Protein AF-A0A4Q3CG25-F1 (afdb_monomer_lite)

Secondary structure (DSSP, 8-state):
-----HHHHHHHHHHH-TT-------HHHHHTT--PPPP---TTGGGSTHHHHSTTHHHHHHHHHHHHHHHHTPPP-----PPPB-TTSPBP-GGGGGS-HHHHHHTHHHHHHHHHHHHHTTTS-HHHHHHHHHHHHHT-TTEEEEEEEEEETTT-PBPSS--SS-EEEEEEEEETTEEEEEEEE--

Radius of gyration: 18.94 Å; chains: 1; bounding box: 50×40×48 Å

Structure (mmCIF, N/CA/C/O backbone):
data_AF-A0A4Q3CG25-F1
#
_entry.id   AF-A0A4Q3CG25-F1
#
loop_
_atom_site.group_PDB
_atom_site.id
_atom_site.type_symbol
_atom_site.label_atom_id
_atom_site.label_alt_id
_atom_site.label_comp_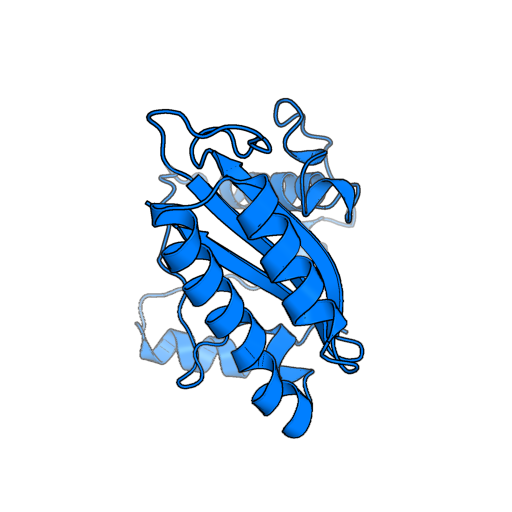id
_atom_site.label_asym_id
_atom_site.label_entity_id
_atom_site.label_seq_id
_atom_site.pdbx_PDB_ins_code
_atom_site.Cartn_x
_atom_site.Cartn_y
_atom_site.Cartn_z
_atom_site.occupancy
_atom_site.B_iso_or_equiv
_atom_site.auth_seq_id
_atom_site.auth_comp_id
_atom_site.auth_asym_id
_atom_site.auth_atom_id
_atom_site.pdbx_PDB_model_num
ATOM 1 N N . LYS A 1 1 ? -16.691 -9.985 -1.256 1.00 77.31 1 LYS A N 1
ATOM 2 C CA . LYS A 1 1 ? -17.233 -9.776 0.112 1.00 77.31 1 LYS A CA 1
ATOM 3 C C . LYS A 1 1 ? -16.062 -9.772 1.100 1.00 77.31 1 LYS A C 1
ATOM 5 O O . LYS A 1 1 ? -15.101 -10.481 0.825 1.00 77.31 1 LYS A O 1
ATOM 10 N N . TYR A 1 2 ? -16.084 -8.946 2.153 1.00 85.00 2 TYR A N 1
ATOM 11 C CA . TYR A 1 2 ? -15.010 -8.909 3.162 1.00 85.00 2 TYR A CA 1
ATOM 12 C C . TYR A 1 2 ? -15.144 -10.115 4.118 1.00 85.00 2 TYR A C 1
ATOM 14 O O . TYR A 1 2 ? -16.281 -10.392 4.516 1.00 85.00 2 TYR A O 1
ATOM 22 N N . PRO A 1 3 ? -14.060 -10.843 4.453 1.00 86.12 3 PRO A N 1
ATOM 23 C CA . PRO A 1 3 ? -14.115 -11.953 5.410 1.00 86.12 3 PRO A CA 1
ATOM 24 C C . PRO A 1 3 ? -14.553 -11.477 6.804 1.00 86.12 3 PRO A C 1
ATOM 26 O O . PRO A 1 3 ? -14.134 -10.411 7.245 1.00 86.12 3 PRO A O 1
ATOM 29 N N . ARG A 1 4 ? -15.404 -12.248 7.490 1.00 90.69 4 ARG A N 1
ATOM 30 C CA . ARG A 1 4 ? -15.833 -11.987 8.876 1.00 90.69 4 ARG A CA 1
ATOM 31 C C . ARG A 1 4 ? -15.716 -13.284 9.670 1.00 90.69 4 ARG A C 1
ATOM 33 O O . ARG A 1 4 ? -16.384 -14.251 9.312 1.00 90.69 4 ARG A O 1
ATOM 40 N N . THR A 1 5 ? -14.856 -13.301 10.685 1.00 93.00 5 THR A N 1
ATOM 41 C CA . THR A 1 5 ? -14.438 -14.517 11.406 1.00 93.00 5 THR A CA 1
ATOM 42 C C . THR A 1 5 ? -14.231 -14.249 12.902 1.00 93.00 5 THR A C 1
ATOM 44 O O . THR A 1 5 ? -13.223 -14.668 13.466 1.00 93.00 5 THR A O 1
ATOM 47 N N . LEU A 1 6 ? -15.173 -13.544 13.544 1.00 94.56 6 LEU A N 1
ATOM 48 C CA . LEU A 1 6 ? -15.025 -13.012 14.908 1.00 94.56 6 LEU A CA 1
ATOM 49 C C . LEU A 1 6 ? -14.579 -14.069 15.927 1.00 94.56 6 LEU A C 1
ATOM 51 O O . LEU A 1 6 ? -13.685 -13.806 16.726 1.00 94.56 6 LEU A O 1
ATOM 55 N N . GLU A 1 7 ? -15.154 -15.269 15.884 1.00 95.06 7 GLU A N 1
ATOM 56 C CA . GLU A 1 7 ? -14.802 -16.353 16.801 1.00 95.06 7 GLU A CA 1
ATOM 57 C C . GLU A 1 7 ? -13.339 -16.780 16.623 1.00 95.06 7 GLU A C 1
ATOM 59 O O . GLU A 1 7 ? -12.595 -16.890 17.596 1.00 95.06 7 GLU A O 1
ATOM 64 N N . ALA A 1 8 ? -12.896 -16.968 15.377 1.00 94.06 8 ALA A N 1
ATOM 65 C CA . ALA A 1 8 ? -11.514 -17.341 15.082 1.00 94.06 8 ALA A CA 1
ATOM 66 C C . ALA A 1 8 ? -10.524 -16.211 15.416 1.00 94.06 8 ALA A C 1
ATOM 68 O O . ALA A 1 8 ? -9.400 -16.485 15.842 1.00 94.06 8 ALA A O 1
ATOM 69 N N . ASP A 1 9 ? -10.932 -14.953 15.239 1.00 94.06 9 ASP A N 1
ATOM 70 C CA . ASP A 1 9 ? -10.127 -13.782 15.588 1.00 94.06 9 ASP A CA 1
ATOM 71 C C . ASP A 1 9 ? -9.964 -13.672 17.114 1.00 94.06 9 ASP A C 1
ATOM 73 O O . ASP A 1 9 ? -8.848 -13.492 17.606 1.00 94.06 9 ASP A O 1
ATOM 77 N N . ALA A 1 10 ? -11.044 -13.876 17.876 1.00 94.44 10 ALA A N 1
ATOM 78 C CA . ALA A 1 10 ? -11.022 -13.867 19.337 1.00 94.44 10 ALA A CA 1
ATOM 79 C C . ALA A 1 10 ? -10.133 -14.980 19.916 1.00 94.44 10 ALA A C 1
ATOM 81 O O . ALA A 1 10 ? -9.367 -14.727 20.846 1.00 94.44 10 ALA A O 1
ATOM 82 N N . GLU A 1 11 ? -10.174 -16.191 19.352 1.00 95.00 11 GLU A N 1
ATOM 83 C CA . GLU A 1 11 ? -9.298 -17.287 19.788 1.00 95.00 11 GLU A CA 1
ATOM 84 C C . GLU A 1 11 ? -7.812 -16.982 19.555 1.00 95.00 11 GLU A C 1
ATOM 86 O O . GLU A 1 11 ? -6.984 -17.273 20.417 1.00 95.00 11 GLU A O 1
ATOM 91 N N . LYS A 1 12 ? -7.456 -16.326 18.443 1.00 94.06 12 LYS A N 1
ATOM 92 C CA . LYS A 1 12 ? -6.072 -15.877 18.205 1.00 94.06 12 LYS A CA 1
ATOM 93 C C . LYS A 1 12 ? -5.639 -14.801 19.200 1.00 94.06 12 LYS A C 1
ATOM 95 O O . LYS A 1 12 ? -4.525 -14.859 19.708 1.00 94.06 12 LYS A O 1
ATOM 100 N N . ILE A 1 13 ? -6.504 -13.832 19.500 1.00 95.25 13 ILE A N 1
ATOM 101 C CA . ILE A 1 13 ? -6.187 -12.744 20.439 1.00 95.25 13 ILE A CA 1
ATOM 102 C C . ILE A 1 13 ? -5.961 -13.289 21.856 1.00 95.25 13 ILE A C 1
ATOM 104 O O . ILE A 1 13 ? -4.999 -12.891 22.513 1.00 95.25 13 ILE A O 1
ATOM 108 N N . LYS A 1 14 ? -6.772 -14.258 22.302 1.00 94.06 14 LYS A N 1
ATOM 109 C CA . LYS A 1 14 ? -6.596 -14.919 23.609 1.00 94.06 14 LYS A CA 1
ATOM 110 C C . LYS A 1 14 ? -5.230 -15.592 23.765 1.00 94.06 14 LYS A C 1
ATOM 112 O O . LYS A 1 14 ? -4.703 -15.644 24.875 1.00 94.06 14 LYS A O 1
ATOM 117 N N . GLN A 1 15 ? -4.646 -16.087 22.670 1.00 95.31 15 GLN A N 1
ATOM 118 C CA . GLN A 1 15 ? -3.297 -16.668 22.675 1.00 95.31 15 GLN A CA 1
ATOM 119 C C . GLN A 1 15 ? -2.201 -15.617 22.910 1.00 95.31 15 GLN A C 1
ATOM 121 O O . GLN A 1 15 ? -1.108 -15.979 23.337 1.00 95.31 15 GLN A O 1
ATOM 126 N N . VAL A 1 16 ? -2.479 -14.332 22.654 1.00 94.75 16 VAL A N 1
ATOM 127 C CA . VAL A 1 16 ? -1.545 -13.222 22.902 1.00 94.75 16 VAL A CA 1
ATOM 128 C C . VAL A 1 16 ? -1.590 -12.792 24.367 1.00 94.75 16 VAL A C 1
ATOM 130 O O . VAL A 1 16 ? -0.549 -12.698 25.011 1.00 94.75 16 VAL A O 1
ATOM 133 N N . SER A 1 17 ? -2.782 -12.517 24.900 1.00 94.38 17 SER A N 1
ATOM 134 C CA . SER A 1 17 ? -2.983 -12.201 26.318 1.00 94.38 17 SER A CA 1
ATOM 135 C C . SER A 1 17 ? -4.455 -12.341 26.703 1.00 94.38 17 SER A C 1
ATOM 137 O O . SER A 1 17 ? -5.351 -12.069 25.905 1.00 94.38 17 SER A O 1
ATOM 139 N N . HIS A 1 18 ? -4.700 -12.747 27.949 1.00 90.50 18 HIS A N 1
ATOM 140 C CA . HIS A 1 18 ? -6.044 -12.845 28.524 1.00 90.50 18 HIS A CA 1
ATOM 141 C C . HIS A 1 18 ? -6.558 -11.491 29.042 1.00 90.50 18 HIS A C 1
ATOM 143 O O . HIS A 1 18 ? -7.747 -11.361 29.318 1.00 90.50 18 HIS A O 1
ATOM 149 N N . ASP A 1 19 ? -5.685 -10.483 29.124 1.00 94.19 19 ASP A N 1
ATOM 150 C CA . ASP A 1 19 ? -6.035 -9.125 29.557 1.00 94.19 19 ASP A CA 1
ATOM 151 C C . ASP A 1 19 ? -6.603 -8.270 28.409 1.00 94.19 19 ASP A C 1
ATOM 153 O O . ASP A 1 19 ? -7.061 -7.147 28.625 1.00 94.19 19 ASP A O 1
ATOM 157 N N . ILE A 1 20 ? -6.563 -8.774 27.169 1.00 92.81 20 ILE A N 1
ATOM 158 C CA . ILE A 1 20 ? -7.064 -8.050 26.000 1.00 92.81 20 ILE A CA 1
ATOM 159 C C . ILE A 1 20 ? -8.585 -8.178 25.931 1.00 92.81 20 ILE A C 1
ATOM 161 O O . ILE A 1 20 ? -9.134 -9.262 25.735 1.00 92.81 20 ILE A O 1
ATOM 165 N N . ILE A 1 21 ? -9.265 -7.037 26.011 1.00 90.50 21 ILE A N 1
ATOM 166 C CA . ILE A 1 21 ? -10.705 -6.934 25.780 1.00 90.50 21 ILE A CA 1
ATOM 167 C C . ILE A 1 21 ? -10.942 -6.668 24.291 1.00 90.50 21 ILE A C 1
ATOM 169 O O . ILE A 1 21 ? -10.447 -5.686 23.737 1.00 90.50 21 ILE A O 1
ATOM 173 N N . VAL A 1 22 ? -11.718 -7.535 23.641 1.00 92.31 22 VAL A N 1
ATOM 174 C CA . VAL A 1 22 ? -12.102 -7.371 22.233 1.00 92.31 22 VAL A CA 1
ATOM 175 C C . VAL A 1 22 ? -13.364 -6.514 22.145 1.00 92.31 22 VAL A C 1
ATOM 177 O O . VAL A 1 22 ? -14.435 -6.932 22.579 1.00 92.31 22 VAL A O 1
ATOM 180 N N . PHE A 1 23 ? -13.245 -5.326 21.552 1.00 91.56 23 PHE A N 1
ATOM 181 C CA . PHE A 1 23 ? -14.384 -4.479 21.196 1.00 91.56 23 PHE A CA 1
ATOM 182 C C . PHE A 1 23 ? -14.817 -4.774 19.751 1.00 91.56 23 PHE A C 1
ATOM 184 O O . PHE A 1 23 ? -14.127 -4.390 18.807 1.00 91.56 23 PHE A O 1
ATOM 191 N N . ALA A 1 24 ? -15.941 -5.479 19.582 1.00 93.56 24 ALA A N 1
ATOM 192 C CA . ALA A 1 24 ? -16.473 -5.913 18.284 1.00 93.56 24 ALA A CA 1
ATOM 193 C C . ALA A 1 24 ? -17.945 -5.487 18.101 1.00 93.56 24 ALA A C 1
ATOM 195 O O . ALA A 1 24 ? -18.833 -6.337 18.131 1.00 93.56 24 ALA A O 1
ATOM 196 N N . PRO A 1 25 ? -18.213 -4.178 17.965 1.00 91.62 25 PRO A N 1
ATOM 197 C CA . PRO A 1 25 ? -19.568 -3.656 17.842 1.00 91.62 25 PRO A CA 1
ATOM 198 C C . PRO A 1 25 ? -20.174 -3.934 16.461 1.00 91.62 25 PRO A C 1
ATOM 200 O O . PRO A 1 25 ? -19.473 -3.990 15.444 1.00 91.62 25 PRO A O 1
ATOM 203 N N . GLU A 1 26 ? -21.497 -4.021 16.416 1.00 91.38 26 GLU A N 1
ATOM 204 C CA . GLU A 1 26 ? -22.263 -4.015 15.175 1.00 91.38 26 GLU A CA 1
ATOM 205 C C . GLU A 1 26 ? -22.269 -2.627 14.518 1.00 91.38 26 GLU A C 1
ATOM 207 O O . GLU A 1 26 ? -21.964 -1.598 15.127 1.00 91.38 26 GLU A O 1
ATOM 212 N N . VAL A 1 27 ? -22.650 -2.583 13.236 1.00 89.00 27 VAL A N 1
ATOM 213 C CA . VAL A 1 27 ? -22.723 -1.321 12.474 1.00 89.00 27 VAL A CA 1
ATOM 214 C C . VAL A 1 27 ? -23.638 -0.317 13.176 1.00 89.00 27 VAL A C 1
ATOM 216 O O . VAL A 1 27 ? -23.284 0.851 13.299 1.00 89.00 27 VAL A O 1
ATOM 219 N N . ASP A 1 28 ? -24.792 -0.763 13.662 1.00 87.81 28 ASP A N 1
ATOM 220 C CA . ASP A 1 28 ? -25.754 0.132 14.302 1.00 87.81 28 ASP A CA 1
ATOM 221 C C . ASP A 1 28 ? -25.255 0.653 15.657 1.00 87.81 28 ASP A C 1
ATOM 223 O O . ASP A 1 28 ? -25.375 1.837 15.936 1.00 87.81 28 ASP A O 1
ATOM 227 N N . GLU A 1 29 ? -24.561 -0.170 16.446 1.00 87.75 29 GLU A N 1
ATOM 228 C CA . GLU A 1 29 ? -23.933 0.261 17.709 1.00 87.75 29 GLU A CA 1
ATOM 229 C C . GLU A 1 29 ? -22.805 1.283 17.492 1.00 87.75 29 GLU A C 1
ATOM 231 O O . GLU A 1 29 ? -22.475 2.092 18.372 1.00 87.75 29 GLU A O 1
ATOM 236 N N . MET A 1 30 ? -22.182 1.230 16.310 1.00 87.69 30 MET A N 1
ATOM 237 C CA . MET A 1 30 ? -21.158 2.184 15.913 1.00 87.69 30 MET A CA 1
ATOM 238 C C . MET A 1 30 ? -21.710 3.453 15.310 1.00 87.69 30 MET A C 1
ATOM 240 O O . MET A 1 30 ? -21.034 4.468 15.432 1.00 87.69 30 MET A O 1
ATOM 244 N N . TYR A 1 31 ? -22.860 3.437 14.646 1.00 85.62 31 TYR A N 1
ATOM 245 C CA . TYR A 1 31 ? -23.305 4.555 13.813 1.00 85.62 31 TYR A CA 1
ATOM 246 C C . TYR A 1 31 ? -24.697 5.087 14.154 1.00 85.62 31 TYR A C 1
ATOM 248 O O . TYR A 1 31 ? -25.057 6.130 13.619 1.00 85.62 31 TYR A O 1
ATOM 256 N N . ASP A 1 32 ? -25.439 4.437 15.049 1.00 83.31 32 ASP A N 1
ATOM 257 C CA . ASP A 1 32 ? -26.785 4.828 15.483 1.00 83.31 32 ASP A CA 1
ATOM 258 C C . ASP A 1 32 ? -27.710 5.080 14.272 1.00 83.31 32 ASP A C 1
ATOM 260 O O . ASP A 1 32 ? -28.344 6.128 14.137 1.00 83.31 32 ASP A O 1
ATOM 264 N N . GLY A 1 33 ? -27.686 4.161 13.299 1.00 79.12 33 GLY A N 1
ATOM 265 C CA . GLY A 1 33 ? -28.376 4.288 12.012 1.00 79.12 33 GLY A CA 1
ATOM 266 C C . GLY A 1 33 ? -27.795 5.308 11.016 1.00 79.12 33 GLY A C 1
ATOM 267 O O . GLY A 1 33 ? -28.243 5.347 9.869 1.00 79.12 33 GLY A O 1
ATOM 268 N N . ASN A 1 34 ? -26.789 6.110 11.387 1.00 78.38 34 ASN A N 1
ATOM 269 C CA . ASN A 1 34 ? -26.214 7.171 10.553 1.00 78.38 34 ASN A CA 1
ATOM 270 C C . ASN A 1 34 ? -24.778 6.862 10.091 1.00 78.38 34 ASN A C 1
ATOM 272 O O . ASN A 1 34 ? -23.789 7.221 10.728 1.00 78.38 34 ASN A O 1
ATOM 276 N N . THR A 1 35 ? -24.662 6.221 8.929 1.00 77.00 35 THR A N 1
ATOM 277 C CA . THR A 1 35 ? -23.385 5.770 8.342 1.00 77.00 35 THR A CA 1
ATOM 278 C C . THR A 1 35 ? -22.730 6.802 7.415 1.00 77.00 35 THR A C 1
ATOM 280 O O . THR A 1 35 ? -22.049 6.441 6.456 1.00 77.00 35 THR A O 1
ATOM 283 N N . GLN A 1 36 ? -22.926 8.096 7.675 1.00 82.69 36 GLN A N 1
ATOM 284 C CA . GLN A 1 36 ? -22.275 9.153 6.899 1.00 82.69 36 GLN A CA 1
ATOM 285 C C . GLN A 1 36 ? -20.846 9.399 7.390 1.00 82.69 36 GLN A C 1
ATOM 287 O O . GLN A 1 36 ? -20.605 9.585 8.583 1.00 82.69 36 GLN A O 1
ATOM 292 N N . SER A 1 37 ? -19.896 9.423 6.458 1.00 84.12 37 SER A N 1
ATOM 293 C CA . SER A 1 37 ? -18.535 9.873 6.735 1.00 84.12 37 SER A CA 1
ATOM 294 C C . SER A 1 37 ? -18.476 11.397 6.803 1.00 84.12 37 SER A C 1
ATOM 296 O O . SER A 1 37 ? -19.139 12.088 6.028 1.00 84.12 37 SER A O 1
ATOM 298 N N . GLN A 1 38 ? -17.654 11.919 7.711 1.00 84.19 38 GLN A N 1
ATOM 299 C CA . GLN A 1 38 ? -17.241 13.320 7.681 1.00 84.19 38 GLN A CA 1
ATOM 300 C C . GLN A 1 38 ? -16.197 13.498 6.577 1.00 84.19 38 GLN A C 1
ATOM 302 O O . GLN A 1 38 ? -15.409 12.587 6.330 1.00 84.19 38 GLN A O 1
ATOM 307 N N . HIS A 1 39 ? -16.210 14.655 5.919 1.00 87.50 39 HIS A N 1
ATOM 308 C CA . HIS A 1 39 ? -15.136 15.020 5.006 1.00 87.50 39 HIS A CA 1
ATOM 309 C C . HIS A 1 39 ? -13.932 15.523 5.802 1.00 87.50 39 HIS A C 1
ATOM 311 O O . HIS A 1 39 ? -14.098 16.308 6.741 1.00 87.50 39 HIS A O 1
ATOM 317 N N . TYR A 1 40 ? -12.746 15.075 5.414 1.00 84.50 40 TYR A N 1
ATOM 318 C CA . TYR A 1 40 ? -11.477 15.505 5.974 1.00 84.50 40 TYR A CA 1
ATOM 319 C C . TYR A 1 40 ? -10.578 16.021 4.855 1.00 84.50 40 TYR A C 1
ATOM 321 O O . TYR A 1 40 ? -10.475 15.408 3.796 1.00 84.50 40 TYR A O 1
ATOM 329 N N . ASP A 1 41 ? -9.909 17.132 5.137 1.00 85.69 41 ASP A N 1
ATOM 330 C CA . ASP A 1 41 ? -8.821 17.658 4.323 1.00 85.69 41 ASP A CA 1
ATOM 331 C C . ASP A 1 41 ? -7.508 17.141 4.923 1.00 85.69 41 ASP A C 1
ATOM 333 O O . ASP A 1 41 ? -7.227 17.393 6.101 1.00 85.69 41 ASP A O 1
ATOM 337 N N . PHE A 1 42 ? -6.755 16.355 4.152 1.00 84.56 42 PHE A N 1
ATOM 338 C CA . PHE A 1 42 ? -5.433 15.861 4.540 1.00 84.56 42 PHE A CA 1
ATOM 339 C C . PHE A 1 42 ? -4.338 16.552 3.718 1.00 84.56 42 PHE A C 1
ATOM 341 O O . PHE A 1 42 ? -3.361 15.914 3.324 1.00 84.56 42 PHE A O 1
ATOM 348 N N . ASP A 1 43 ? -4.517 17.846 3.435 1.00 83.25 43 ASP A N 1
ATOM 349 C CA . ASP A 1 43 ? -3.607 18.677 2.646 1.00 83.25 43 ASP A CA 1
ATOM 350 C C . ASP A 1 43 ? -3.339 18.080 1.246 1.00 83.25 43 ASP A C 1
ATOM 352 O O . ASP A 1 43 ? -2.236 18.155 0.696 1.00 83.25 43 ASP A O 1
ATOM 356 N N . GLY A 1 44 ? -4.361 17.447 0.656 1.00 82.38 44 GLY A N 1
ATOM 357 C CA . GLY A 1 44 ? -4.315 16.827 -0.669 1.00 82.38 44 GLY A CA 1
ATOM 358 C C . GLY A 1 44 ? -3.752 15.401 -0.713 1.00 82.38 44 GLY A C 1
ATOM 359 O O . GLY A 1 44 ? -3.689 14.809 -1.799 1.00 82.38 44 GLY A O 1
ATOM 360 N N . LEU A 1 45 ? -3.373 14.807 0.427 1.00 82.19 45 LEU A N 1
ATOM 361 C CA . LEU A 1 45 ? -2.948 13.400 0.519 1.00 82.19 45 LEU A CA 1
ATOM 362 C C . LEU A 1 45 ? -4.045 12.426 0.084 1.00 82.19 45 LEU A C 1
ATOM 364 O O . LEU A 1 45 ? -3.773 11.392 -0.531 1.00 82.19 45 LEU A O 1
ATOM 368 N N . GLU A 1 46 ? -5.301 12.769 0.350 1.00 84.31 46 GLU A N 1
ATOM 369 C CA . GLU A 1 46 ? -6.486 12.021 -0.054 1.00 84.31 46 GLU A CA 1
ATOM 370 C C . GLU A 1 46 ? -6.692 11.966 -1.573 1.00 84.31 46 GLU A C 1
ATOM 372 O O . GLU A 1 46 ? -7.532 11.207 -2.058 1.00 84.31 46 GLU A O 1
ATOM 377 N N . HIS A 1 47 ? -5.907 12.729 -2.334 1.00 87.06 47 HIS A N 1
ATOM 378 C CA . HIS A 1 47 ? -5.884 12.715 -3.793 1.00 87.06 47 HIS A CA 1
ATOM 379 C C . HIS A 1 47 ? -4.660 11.996 -4.371 1.00 87.06 47 HIS A C 1
ATOM 381 O O . HIS A 1 47 ? -4.516 11.937 -5.590 1.00 87.06 47 HIS A O 1
ATOM 387 N N . GLN A 1 48 ? -3.795 11.419 -3.531 1.00 89.94 48 GLN A N 1
ATOM 388 C CA . GLN A 1 48 ? -2.620 10.655 -3.959 1.0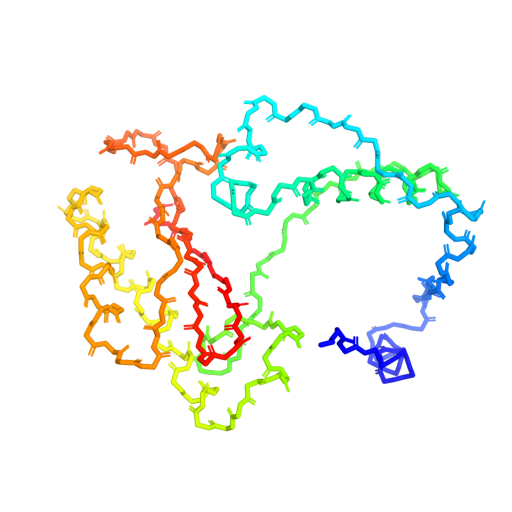0 89.94 48 GLN A CA 1
ATOM 389 C C . GLN A 1 48 ? -2.856 9.146 -3.823 1.00 89.94 48 GLN A C 1
ATOM 391 O O . GLN A 1 48 ? -3.570 8.689 -2.930 1.00 89.94 48 GLN A O 1
ATOM 396 N N . MET A 1 49 ? -2.222 8.352 -4.694 1.00 92.69 49 MET A N 1
ATOM 397 C CA . MET A 1 49 ? -2.152 6.883 -4.591 1.00 92.69 49 MET A CA 1
ATOM 398 C C . MET A 1 49 ? -3.522 6.222 -4.311 1.00 92.69 49 MET A C 1
ATOM 400 O O . MET A 1 49 ? -4.433 6.318 -5.135 1.00 92.69 49 MET A O 1
ATOM 404 N N . GLU A 1 50 ? -3.698 5.563 -3.157 1.00 92.75 50 GLU A N 1
ATOM 405 C CA . GLU A 1 50 ? -4.965 4.934 -2.756 1.00 92.75 50 GLU A CA 1
ATOM 406 C C . GLU A 1 50 ? -6.146 5.910 -2.744 1.00 92.75 50 GLU A C 1
ATOM 408 O O . GLU A 1 50 ? -7.263 5.502 -3.055 1.00 92.75 50 GLU A O 1
ATOM 413 N N . GLY A 1 51 ? -5.916 7.177 -2.403 1.00 88.94 51 GLY A N 1
ATOM 414 C CA . GLY A 1 51 ? -6.954 8.200 -2.319 1.00 88.94 51 GLY A CA 1
ATOM 415 C C . GLY A 1 51 ? -7.536 8.546 -3.686 1.00 88.94 51 GLY A C 1
ATOM 416 O O . GLY A 1 51 ? -8.754 8.529 -3.863 1.00 88.94 51 GLY A O 1
ATOM 417 N N . ALA A 1 52 ? -6.666 8.701 -4.690 1.00 90.62 52 ALA A N 1
ATOM 418 C CA . ALA A 1 52 ? -7.068 8.915 -6.082 1.00 90.62 52 ALA A CA 1
ATOM 419 C C . ALA A 1 52 ? -7.933 7.768 -6.631 1.00 90.62 52 ALA A C 1
ATOM 421 O O . ALA A 1 52 ? -8.892 7.993 -7.368 1.00 90.62 52 ALA A O 1
ATOM 422 N N . HIS A 1 53 ? -7.605 6.527 -6.260 1.00 90.31 53 HIS A N 1
ATOM 423 C CA . HIS A 1 53 ? -8.277 5.325 -6.766 1.00 90.31 53 HIS A CA 1
ATOM 424 C C . HIS A 1 53 ? -9.513 4.943 -5.945 1.00 90.31 53 HIS A C 1
ATOM 426 O O . HIS A 1 53 ? -10.297 4.082 -6.355 1.00 90.31 53 HIS A O 1
ATOM 432 N N . ARG A 1 54 ? -9.690 5.542 -4.761 1.00 89.31 54 ARG A N 1
ATOM 433 C CA . ARG A 1 54 ? -10.773 5.214 -3.829 1.00 89.31 54 ARG A CA 1
ATOM 434 C C . ARG A 1 54 ? -11.363 6.492 -3.214 1.00 89.31 54 ARG A C 1
ATOM 436 O O . ARG A 1 54 ? -11.192 6.716 -2.013 1.00 89.31 54 ARG A O 1
ATOM 443 N N . PRO A 1 55 ? -12.098 7.305 -3.999 1.00 89.12 55 PRO A N 1
ATOM 444 C CA . PRO A 1 55 ? -12.726 8.526 -3.497 1.00 89.12 55 PRO A CA 1
ATOM 445 C C . PRO A 1 55 ? -13.580 8.266 -2.246 1.00 89.12 55 PRO A C 1
ATOM 447 O O . PRO A 1 55 ? -14.337 7.294 -2.197 1.00 89.12 55 PRO A O 1
ATOM 450 N N . GLY A 1 56 ? -13.422 9.106 -1.220 1.00 88.31 56 GLY A N 1
ATOM 451 C CA . GLY A 1 56 ? -14.102 8.969 0.077 1.00 88.31 56 GLY A CA 1
ATOM 452 C C . GLY A 1 56 ? -13.549 7.865 0.992 1.00 88.31 56 GLY A C 1
ATOM 453 O O . GLY A 1 56 ? -14.038 7.684 2.107 1.00 88.31 56 GLY A O 1
ATOM 454 N N . HIS A 1 57 ? -12.520 7.114 0.575 1.00 90.75 57 HIS A N 1
ATOM 455 C CA . HIS A 1 57 ? -11.940 6.071 1.423 1.00 90.75 57 HIS A CA 1
ATOM 456 C C . HIS A 1 57 ? -11.327 6.641 2.703 1.00 90.75 57 HIS A C 1
ATOM 458 O O . HIS A 1 57 ? -11.606 6.116 3.784 1.00 90.75 57 HIS A O 1
ATOM 464 N N . PHE A 1 58 ? -10.514 7.693 2.582 1.00 90.94 58 PHE A N 1
ATOM 465 C CA . PHE A 1 58 ? -9.853 8.317 3.727 1.00 90.94 58 PHE A CA 1
ATOM 466 C C . PHE A 1 58 ? -10.827 9.077 4.628 1.00 90.94 58 PHE A C 1
ATOM 468 O O . PHE A 1 58 ? -10.645 9.046 5.841 1.00 90.94 58 PHE A O 1
ATOM 475 N N . ASP A 1 59 ? -11.923 9.607 4.081 1.00 89.25 59 ASP A N 1
ATOM 476 C CA . ASP A 1 59 ? -13.028 10.161 4.873 1.00 89.25 59 ASP A CA 1
ATOM 477 C C . ASP A 1 59 ? -13.639 9.103 5.801 1.00 89.25 59 ASP A C 1
ATOM 479 O O . ASP A 1 59 ? -13.826 9.322 7.002 1.00 89.25 59 ASP A O 1
ATOM 483 N N . GLY A 1 60 ? -13.888 7.902 5.270 1.00 88.75 60 GLY A N 1
ATOM 484 C CA . GLY A 1 60 ? -14.353 6.768 6.067 1.00 88.75 60 GLY A CA 1
ATOM 485 C C . GLY A 1 60 ? -13.355 6.358 7.156 1.00 88.75 60 GLY A C 1
ATOM 486 O O . GLY A 1 60 ? -13.762 6.107 8.291 1.00 88.75 60 GLY A O 1
ATOM 487 N N . VAL A 1 61 ? -12.054 6.324 6.835 1.00 91.69 61 VAL A N 1
ATOM 488 C CA . VAL A 1 61 ? -10.982 5.988 7.795 1.00 91.69 61 VAL A CA 1
ATOM 489 C C . VAL A 1 61 ? -10.879 7.043 8.900 1.00 91.69 61 VAL A C 1
ATOM 491 O O . VAL A 1 61 ? -10.901 6.689 10.078 1.00 91.69 61 VAL A O 1
ATOM 494 N N . GLY A 1 62 ? -10.827 8.328 8.547 1.00 85.19 62 GLY A N 1
ATOM 495 C CA . GLY A 1 62 ? -10.790 9.432 9.507 1.00 85.19 62 GLY A CA 1
ATOM 496 C C . GLY A 1 62 ? -12.005 9.424 10.435 1.00 85.19 62 GLY A C 1
ATOM 497 O O . GLY A 1 62 ? -11.850 9.517 11.655 1.00 85.19 62 GLY A O 1
ATOM 498 N N . THR A 1 63 ? -13.201 9.201 9.874 1.00 85.44 63 THR A N 1
ATOM 499 C CA . THR A 1 63 ? -14.460 9.140 10.635 1.00 85.44 63 THR A CA 1
ATOM 500 C C . THR A 1 63 ? -14.424 8.042 11.696 1.00 85.44 63 THR A C 1
ATOM 502 O O . THR A 1 63 ? -14.727 8.300 12.864 1.00 85.44 63 THR A O 1
ATOM 505 N N . ILE A 1 64 ? -14.045 6.814 11.321 1.00 88.75 64 ILE A N 1
ATOM 506 C CA . ILE A 1 64 ? -14.063 5.690 12.266 1.00 88.75 64 ILE A CA 1
ATOM 507 C C . ILE A 1 64 ? -12.956 5.801 13.315 1.00 88.75 64 ILE A C 1
ATOM 509 O O . ILE A 1 64 ? -13.211 5.525 14.486 1.00 88.75 64 ILE A O 1
ATOM 513 N N . VAL A 1 65 ? -11.759 6.269 12.940 1.00 88.25 65 VAL A N 1
ATOM 514 C CA . VAL A 1 65 ? -10.662 6.496 13.895 1.00 88.25 65 VAL A CA 1
ATOM 515 C C . VAL A 1 65 ? -11.075 7.542 14.928 1.00 88.25 65 VAL A C 1
ATOM 517 O O . VAL A 1 65 ? -10.969 7.281 16.125 1.00 88.25 65 VAL A O 1
ATOM 520 N N . LYS A 1 66 ? -11.633 8.681 14.497 1.00 80.94 66 LYS A N 1
ATOM 521 C CA . LYS A 1 66 ? -12.140 9.717 15.408 1.00 80.94 66 LYS A CA 1
ATOM 522 C C . LYS A 1 66 ? -13.216 9.169 16.349 1.00 80.94 66 LYS A C 1
ATOM 524 O O . LYS A 1 66 ? -13.109 9.364 17.557 1.00 80.94 66 LYS A O 1
ATOM 529 N N . LYS A 1 67 ? -14.198 8.419 15.830 1.00 82.44 67 LYS A N 1
ATOM 530 C CA . LYS A 1 67 ? -15.283 7.849 16.651 1.00 82.44 67 LYS A CA 1
ATOM 531 C C . LYS A 1 67 ? -14.771 6.837 17.687 1.00 82.44 67 LYS A C 1
ATOM 533 O O . LYS A 1 67 ? -15.292 6.792 18.801 1.00 82.44 67 LYS A O 1
ATOM 538 N N . LEU A 1 68 ? -13.735 6.058 17.356 1.00 86.81 68 LEU A N 1
ATOM 539 C CA . LEU A 1 68 ? -13.067 5.154 18.303 1.00 86.81 68 LEU A CA 1
ATOM 540 C C . LEU A 1 68 ? -12.321 5.916 19.407 1.00 86.81 68 LEU A C 1
ATOM 542 O O . LEU A 1 68 ? -12.381 5.503 20.566 1.00 86.81 68 LEU A O 1
ATOM 546 N N . VAL A 1 69 ? -11.658 7.027 19.076 1.00 82.44 69 VAL A N 1
ATOM 547 C CA . VAL A 1 69 ? -10.973 7.879 20.064 1.00 82.44 69 VAL A CA 1
ATOM 548 C C . VAL A 1 69 ? -11.982 8.554 20.999 1.00 82.44 69 VAL A C 1
ATOM 550 O O . VAL A 1 69 ? -11.812 8.499 22.216 1.00 82.44 69 VAL A O 1
ATOM 553 N N . GLU A 1 70 ? -13.063 9.123 20.456 1.00 76.62 70 GLU A N 1
ATOM 554 C CA . GLU A 1 70 ? -14.114 9.8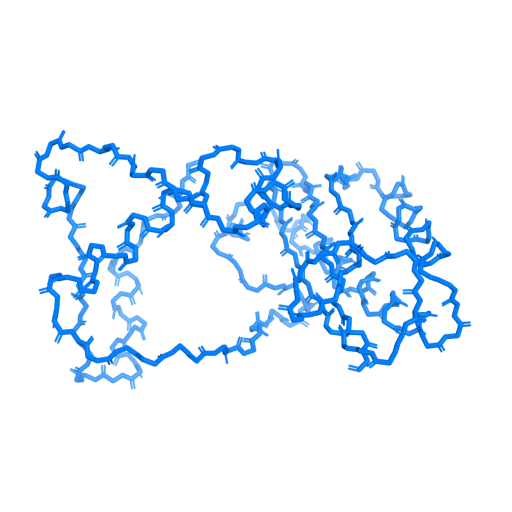03 21.229 1.00 76.62 70 GLU A CA 1
ATOM 555 C C . GLU A 1 70 ? -14.842 8.855 22.194 1.00 76.62 70 GLU A C 1
ATOM 557 O O . GLU A 1 70 ? -15.062 9.217 23.349 1.00 76.62 70 GLU A O 1
ATOM 562 N N . LYS A 1 71 ? -15.173 7.623 21.769 1.00 73.88 71 LYS A N 1
ATOM 563 C CA . LYS A 1 71 ? -15.849 6.642 22.641 1.00 73.88 71 LYS A CA 1
ATOM 564 C C . LYS A 1 71 ? -14.987 6.181 23.822 1.00 73.88 71 LYS A C 1
ATOM 566 O O . LYS A 1 71 ? -15.549 5.804 24.845 1.00 73.88 71 LYS A O 1
ATOM 571 N N . ASN A 1 72 ? -13.658 6.192 23.692 1.00 73.19 72 ASN A N 1
ATOM 572 C CA . ASN A 1 72 ? -12.757 5.629 24.704 1.00 73.19 72 ASN A CA 1
ATOM 573 C C . ASN A 1 72 ? -11.955 6.687 25.488 1.00 73.19 72 ASN A C 1
ATOM 575 O O . ASN A 1 72 ? -11.261 6.330 26.437 1.00 73.19 72 ASN A O 1
ATOM 579 N N . ASN A 1 73 ? -12.048 7.973 25.119 1.00 72.69 73 ASN A N 1
ATOM 580 C CA . ASN A 1 73 ? -11.380 9.109 25.773 1.00 72.69 73 ASN A CA 1
ATOM 581 C C . ASN A 1 73 ? -9.881 8.860 26.064 1.00 72.69 73 ASN A C 1
ATOM 583 O O . ASN A 1 73 ? -9.381 9.147 27.154 1.00 72.69 73 ASN A O 1
ATOM 587 N N . MET A 1 74 ? -9.176 8.257 25.102 1.00 75.56 74 MET A N 1
ATOM 588 C CA . MET A 1 74 ? -7.810 7.756 25.284 1.00 75.56 74 MET A CA 1
ATOM 589 C C . MET A 1 74 ? -6.766 8.803 24.863 1.00 75.56 74 MET A C 1
ATOM 591 O O . MET A 1 74 ? -6.911 9.394 23.792 1.00 75.56 74 MET A O 1
ATOM 595 N N . PRO A 1 75 ? -5.674 9.009 25.625 1.00 80.88 75 PRO A N 1
ATOM 596 C CA . PRO A 1 75 ? -4.502 9.712 25.111 1.00 80.88 75 PRO A CA 1
ATOM 597 C C . PRO A 1 75 ? -3.850 8.860 24.010 1.00 80.88 75 PRO A C 1
ATOM 599 O O . PRO A 1 75 ? -3.408 7.740 24.266 1.00 80.88 75 PRO A O 1
ATOM 602 N N . ILE A 1 76 ? -3.820 9.366 22.774 1.00 81.06 76 ILE A N 1
ATOM 603 C CA . ILE A 1 76 ? -3.386 8.591 21.602 1.00 81.06 76 ILE A CA 1
ATOM 604 C C . ILE A 1 76 ? -1.921 8.870 21.265 1.00 81.06 76 ILE A C 1
ATOM 606 O O . ILE A 1 76 ? -1.530 10.015 21.054 1.00 81.06 76 ILE A O 1
ATOM 610 N N . ASN A 1 77 ? -1.139 7.799 21.137 1.00 74.62 77 ASN A N 1
ATOM 611 C CA . ASN A 1 77 ? 0.162 7.795 20.476 1.00 74.62 77 ASN A CA 1
ATOM 612 C C . ASN A 1 77 ? 0.098 6.848 19.271 1.00 74.62 77 ASN A C 1
ATOM 614 O O . ASN A 1 77 ? -0.308 5.694 19.420 1.00 74.62 77 ASN A O 1
ATOM 618 N N . VAL A 1 78 ? 0.498 7.316 18.088 1.00 73.62 78 VAL A N 1
ATOM 619 C CA . VAL A 1 78 ? 0.495 6.500 16.866 1.00 73.62 78 VAL A CA 1
ATOM 620 C C . VAL A 1 78 ? 1.847 5.810 16.725 1.00 73.62 78 VAL A C 1
ATOM 622 O O . VAL A 1 78 ? 2.873 6.464 16.564 1.00 73.62 78 VAL A O 1
ATOM 625 N N . VAL A 1 79 ? 1.848 4.477 16.770 1.00 73.12 79 VAL A N 1
ATOM 626 C CA . VAL A 1 79 ? 3.051 3.656 16.586 1.00 73.12 79 VAL A CA 1
ATOM 627 C C . VAL A 1 79 ? 2.929 2.889 15.274 1.00 73.12 79 VAL A C 1
ATOM 629 O O . VAL A 1 79 ? 2.053 2.040 15.125 1.00 73.12 79 VAL A O 1
ATOM 632 N N . GLY A 1 80 ? 3.808 3.186 14.316 1.00 71.12 80 GLY A N 1
ATOM 633 C CA . GLY A 1 80 ? 3.921 2.408 13.085 1.00 71.12 80 GLY A CA 1
ATOM 634 C C . GLY A 1 80 ? 4.560 1.046 13.358 1.00 71.12 80 GLY A C 1
ATOM 635 O O . GLY A 1 80 ? 5.611 0.968 13.993 1.00 71.12 80 GLY A O 1
ATOM 636 N N . CYS A 1 81 ? 3.947 -0.031 12.866 1.00 79.88 81 CYS A N 1
ATOM 637 C CA . CYS A 1 81 ? 4.485 -1.387 12.978 1.00 79.88 81 CYS A CA 1
ATOM 638 C C . CYS A 1 81 ? 4.993 -1.892 11.616 1.00 79.88 81 CYS A C 1
ATOM 640 O O . CYS A 1 81 ? 4.372 -1.595 10.591 1.00 79.88 81 CYS A O 1
ATOM 642 N N . PRO A 1 82 ? 6.088 -2.677 11.575 1.00 84.38 82 PRO A N 1
ATOM 643 C CA . PRO A 1 82 ? 6.563 -3.286 10.337 1.00 84.38 82 PRO A CA 1
ATOM 644 C C . PRO A 1 82 ? 5.519 -4.206 9.692 1.00 84.38 82 PRO A C 1
ATOM 646 O O . PRO A 1 82 ? 4.741 -4.874 10.374 1.00 84.38 82 PRO A O 1
ATOM 649 N N . ILE A 1 83 ? 5.553 -4.290 8.362 1.00 90.19 83 ILE A N 1
ATOM 650 C CA . ILE A 1 83 ? 4.710 -5.214 7.598 1.00 90.19 83 ILE A CA 1
ATOM 651 C C . ILE A 1 83 ? 5.128 -6.648 7.932 1.00 90.19 83 ILE A C 1
ATOM 653 O O . ILE A 1 83 ? 6.265 -7.045 7.678 1.00 90.19 83 ILE A O 1
ATOM 657 N N . THR A 1 84 ? 4.196 -7.443 8.457 1.00 93.75 84 THR A N 1
ATOM 658 C CA . THR A 1 84 ? 4.388 -8.894 8.562 1.00 93.75 84 THR A CA 1
ATOM 659 C C . THR A 1 84 ? 4.128 -9.535 7.203 1.00 93.75 84 THR A C 1
ATOM 661 O O . THR A 1 84 ? 3.171 -9.186 6.507 1.00 93.75 84 THR A O 1
ATOM 664 N N . ARG A 1 85 ? 4.993 -10.468 6.811 1.00 94.81 85 ARG A N 1
ATOM 665 C CA . ARG A 1 85 ? 4.969 -11.120 5.499 1.00 94.81 85 ARG A CA 1
ATOM 666 C C . ARG A 1 85 ? 4.827 -12.629 5.658 1.00 94.81 85 ARG A C 1
ATOM 668 O O . ARG A 1 85 ? 5.293 -13.204 6.639 1.00 94.81 85 ARG A O 1
ATOM 675 N N . GLU A 1 86 ? 4.177 -13.264 4.691 1.00 94.56 86 GLU A N 1
ATOM 676 C CA . GLU A 1 86 ? 4.203 -14.718 4.530 1.00 94.56 86 GLU A CA 1
ATOM 677 C C . GLU A 1 86 ? 5.628 -15.192 4.208 1.00 94.56 86 GLU A C 1
ATOM 679 O O . GLU A 1 86 ? 6.481 -14.397 3.813 1.00 94.56 86 GLU A O 1
ATOM 684 N N . ALA A 1 87 ? 5.893 -16.498 4.309 1.00 92.75 87 ALA A N 1
ATOM 685 C CA . ALA A 1 87 ? 7.202 -17.063 3.956 1.00 92.75 87 ALA A CA 1
ATOM 686 C C . ALA A 1 87 ? 7.614 -16.767 2.498 1.00 92.75 87 ALA A C 1
ATOM 688 O O . ALA A 1 87 ? 8.799 -16.708 2.187 1.00 92.75 87 ALA A O 1
ATOM 689 N N . SER A 1 88 ? 6.637 -16.545 1.614 1.00 91.06 88 SER A N 1
ATOM 690 C CA . SER A 1 88 ? 6.839 -16.137 0.220 1.00 91.06 88 SER A CA 1
ATOM 691 C C . SER A 1 88 ? 7.223 -14.660 0.045 1.00 91.06 88 SER A C 1
ATOM 693 O O . SER A 1 88 ? 7.543 -14.240 -1.063 1.00 91.06 88 SER A O 1
ATOM 695 N N . GLY A 1 89 ? 7.159 -13.857 1.110 1.00 93.38 89 GLY A N 1
ATOM 696 C CA . GLY A 1 89 ? 7.358 -12.409 1.080 1.00 93.38 89 GLY A CA 1
ATOM 697 C C . GLY A 1 89 ? 6.087 -11.596 0.814 1.00 93.38 89 GLY A C 1
ATOM 698 O O . GLY A 1 89 ? 6.101 -10.377 0.991 1.00 93.38 89 GLY A O 1
ATOM 699 N N . LEU A 1 90 ? 4.972 -12.245 0.460 1.00 95.44 90 LEU A N 1
ATOM 700 C CA . LEU A 1 90 ? 3.676 -11.582 0.301 1.00 95.44 90 LEU A CA 1
ATOM 701 C C . LEU A 1 90 ? 3.266 -10.885 1.607 1.00 95.44 90 LEU A C 1
ATOM 703 O O . LEU A 1 90 ? 3.233 -11.517 2.665 1.00 95.44 90 LEU A O 1
ATOM 707 N N . ALA A 1 91 ? 2.935 -9.593 1.542 1.00 96.06 91 ALA A N 1
ATOM 708 C CA . ALA A 1 91 ? 2.406 -8.862 2.690 1.00 96.06 91 ALA A CA 1
ATOM 709 C C . ALA A 1 91 ? 1.126 -9.535 3.215 1.00 96.06 91 ALA A C 1
ATOM 711 O O . ALA A 1 91 ? 0.208 -9.844 2.447 1.00 96.06 91 ALA A O 1
ATOM 712 N N . MET A 1 92 ? 1.059 -9.780 4.527 1.00 94.69 92 MET A N 1
ATOM 713 C CA . MET A 1 92 ? -0.114 -10.410 5.125 1.00 94.69 92 MET A CA 1
ATOM 714 C C . MET A 1 92 ? -1.329 -9.487 5.004 1.00 94.69 92 MET A C 1
ATOM 716 O O . MET A 1 92 ? -1.315 -8.340 5.450 1.00 94.69 92 MET A O 1
ATOM 720 N N . SER A 1 93 ? -2.406 -10.003 4.414 1.00 94.25 93 SER A N 1
ATOM 721 C CA . SER A 1 93 ? -3.670 -9.288 4.263 1.00 94.25 93 SER A CA 1
ATOM 722 C C . SER A 1 93 ? -4.843 -10.254 4.354 1.00 94.25 93 SER A C 1
ATOM 724 O O . SER A 1 93 ? -4.793 -11.347 3.795 1.00 94.25 93 SER A O 1
ATOM 726 N N . SER A 1 94 ? -5.957 -9.821 4.952 1.00 91.75 94 SER A N 1
ATOM 727 C CA . SER A 1 94 ? -7.225 -10.568 4.907 1.00 91.75 94 SER A CA 1
ATOM 728 C C . SER A 1 94 ? -7.707 -10.819 3.471 1.00 91.75 94 SER A C 1
ATOM 730 O O . SER A 1 94 ? -8.470 -11.748 3.216 1.00 91.75 94 SER A O 1
ATOM 732 N N . ARG A 1 95 ? -7.246 -10.014 2.501 1.00 93.38 95 ARG A N 1
ATOM 733 C CA . ARG A 1 95 ? -7.531 -10.216 1.075 1.00 93.38 95 ARG A CA 1
ATOM 734 C C . ARG A 1 95 ? -6.821 -11.437 0.487 1.00 93.38 95 ARG A C 1
ATOM 736 O O . ARG A 1 95 ? -7.327 -11.952 -0.506 1.00 93.38 95 ARG A O 1
ATOM 743 N N . ASN A 1 96 ? -5.734 -11.921 1.094 1.00 94.00 96 ASN A N 1
ATOM 744 C CA . ASN A 1 96 ? -4.996 -13.093 0.609 1.00 94.00 96 ASN A CA 1
ATOM 745 C C . ASN A 1 96 ? -5.863 -14.361 0.662 1.00 94.00 96 ASN A C 1
ATOM 747 O O . ASN A 1 96 ? -5.717 -15.231 -0.186 1.00 94.00 96 ASN A O 1
ATOM 751 N N . GLU A 1 97 ? -6.845 -14.421 1.569 1.00 91.88 97 GLU A N 1
ATOM 752 C CA . GLU A 1 97 ? -7.833 -15.511 1.662 1.00 91.88 97 GLU A CA 1
ATOM 753 C C . GLU A 1 97 ? -8.754 -15.616 0.436 1.00 91.88 97 GLU A C 1
ATOM 755 O O . GLU A 1 97 ? -9.478 -16.593 0.265 1.00 91.88 97 GLU A O 1
ATOM 760 N N . ARG A 1 98 ? -8.761 -14.593 -0.426 1.00 93.31 98 ARG A N 1
ATOM 761 C CA . ARG A 1 98 ? -9.530 -14.587 -1.676 1.00 93.31 98 ARG A CA 1
ATOM 762 C C . ARG A 1 98 ? -8.713 -15.061 -2.876 1.00 93.31 98 ARG A C 1
ATOM 764 O O . ARG A 1 98 ? -9.291 -15.177 -3.953 1.00 93.31 98 ARG A O 1
ATOM 771 N N . LEU A 1 99 ? -7.408 -15.263 -2.707 1.00 94.56 99 LEU A N 1
ATOM 772 C CA . LEU A 1 99 ? -6.529 -15.777 -3.748 1.00 94.56 99 LEU A CA 1
ATOM 773 C C . LEU A 1 99 ? -6.675 -17.296 -3.819 1.00 94.56 99 LEU A C 1
ATOM 775 O O . LEU A 1 99 ? -6.720 -17.988 -2.801 1.00 94.56 99 LEU A O 1
ATOM 779 N N . THR A 1 100 ? -6.696 -17.827 -5.031 1.00 95.25 100 THR A N 1
ATOM 780 C CA . THR A 1 100 ? -6.469 -19.253 -5.266 1.00 95.25 100 THR A CA 1
ATOM 781 C C . THR A 1 100 ? -5.038 -19.636 -4.875 1.00 95.25 100 THR A C 1
ATOM 783 O O . THR A 1 100 ? -4.158 -18.784 -4.756 1.00 95.25 100 THR A O 1
ATOM 786 N N . ALA A 1 101 ? -4.763 -20.933 -4.707 1.00 93.62 101 ALA A N 1
ATOM 787 C CA . ALA A 1 101 ? -3.405 -21.401 -4.414 1.00 93.62 101 ALA A CA 1
ATOM 788 C C . ALA A 1 101 ? -2.391 -20.990 -5.502 1.00 93.62 101 ALA A C 1
ATOM 790 O O . ALA A 1 101 ? -1.259 -20.636 -5.180 1.00 93.62 101 ALA A O 1
ATOM 791 N N . HIS A 1 102 ? -2.818 -20.988 -6.771 1.00 93.56 102 HIS A N 1
ATOM 792 C CA . HIS A 1 102 ? -2.011 -20.530 -7.903 1.00 93.56 102 HIS A CA 1
ATOM 793 C C . HIS A 1 102 ? -1.694 -19.034 -7.798 1.00 93.56 102 HIS A C 1
ATOM 795 O O . HIS A 1 102 ? -0.529 -18.647 -7.775 1.00 93.56 102 HIS A O 1
ATOM 801 N N . GLU A 1 103 ? -2.724 -18.198 -7.629 1.00 95.50 103 GLU A N 1
ATOM 802 C CA . GLU A 1 103 ? -2.551 -16.752 -7.461 1.00 95.50 103 GLU A CA 1
ATOM 803 C C . GLU A 1 103 ? -1.692 -16.432 -6.227 1.00 95.50 103 GLU A C 1
ATOM 805 O O . GLU A 1 103 ? -0.780 -15.618 -6.302 1.00 95.50 103 GLU A O 1
ATOM 810 N N . ARG A 1 104 ? -1.900 -17.104 -5.088 1.00 94.00 104 ARG A N 1
ATOM 811 C CA . ARG A 1 104 ? -1.081 -16.887 -3.882 1.00 94.00 104 ARG A CA 1
ATOM 812 C C . ARG A 1 104 ? 0.388 -17.259 -4.104 1.00 94.00 104 ARG A C 1
ATOM 814 O O . ARG A 1 104 ? 1.263 -16.572 -3.581 1.00 94.00 104 ARG A O 1
ATOM 821 N N . GLY A 1 105 ? 0.655 -18.298 -4.898 1.00 91.50 105 GLY A N 1
ATOM 822 C CA . GLY A 1 105 ? 2.006 -18.657 -5.333 1.00 91.50 105 GLY A CA 1
ATOM 823 C C . GLY A 1 105 ? 2.659 -17.557 -6.174 1.00 91.50 105 GLY A C 1
ATOM 824 O O . GLY A 1 105 ? 3.813 -17.205 -5.935 1.00 91.50 105 GLY A O 1
ATOM 825 N N . ASN A 1 106 ? 1.897 -16.952 -7.087 1.00 94.12 106 ASN A N 1
ATOM 826 C CA . ASN A 1 106 ? 2.379 -15.878 -7.958 1.00 94.12 106 ASN A CA 1
ATOM 827 C C . ASN A 1 106 ? 2.495 -14.526 -7.239 1.00 94.12 106 ASN A C 1
ATOM 829 O O . ASN A 1 106 ? 3.349 -13.716 -7.588 1.00 94.12 106 ASN A O 1
ATOM 833 N N . ALA A 1 107 ? 1.699 -14.279 -6.197 1.00 95.19 107 ALA A N 1
ATOM 834 C CA . ALA A 1 107 ? 1.666 -13.013 -5.462 1.00 95.19 107 ALA A CA 1
ATOM 835 C C . ALA A 1 107 ? 3.012 -12.634 -4.806 1.00 95.19 107 ALA A C 1
ATOM 837 O O . ALA A 1 107 ? 3.264 -11.452 -4.565 1.00 95.19 107 ALA A O 1
ATOM 838 N N . ALA A 1 108 ? 3.910 -13.603 -4.585 1.00 92.94 108 ALA A N 1
ATOM 839 C CA . ALA A 1 108 ? 5.294 -13.364 -4.161 1.00 92.94 108 ALA A CA 1
ATOM 840 C C . ALA A 1 108 ? 6.057 -12.415 -5.107 1.00 92.94 108 ALA A C 1
ATOM 842 O O . ALA A 1 108 ? 6.928 -11.660 -4.668 1.00 92.94 108 ALA A O 1
ATOM 843 N N . PHE A 1 109 ? 5.688 -12.412 -6.393 1.00 96.81 109 PHE A N 1
ATOM 844 C CA . PHE A 1 109 ? 6.273 -11.556 -7.422 1.00 96.81 109 PHE A CA 1
ATOM 845 C C . PHE A 1 109 ? 6.170 -10.061 -7.087 1.00 96.81 109 PHE A C 1
ATOM 847 O O . PHE A 1 109 ? 7.065 -9.291 -7.434 1.00 96.81 109 PHE A O 1
ATOM 854 N N . ILE A 1 110 ? 5.127 -9.647 -6.354 1.00 97.62 110 ILE A N 1
ATOM 855 C CA . ILE A 1 110 ? 4.940 -8.254 -5.923 1.00 97.62 110 ILE A CA 1
ATOM 856 C C . ILE A 1 110 ? 6.119 -7.816 -5.052 1.00 97.62 110 ILE A C 1
ATOM 858 O O . ILE A 1 110 ? 6.779 -6.818 -5.341 1.00 97.62 110 ILE A O 1
ATOM 862 N N . TYR A 1 111 ? 6.416 -8.594 -4.011 1.00 97.06 111 TYR A N 1
ATOM 863 C CA . TYR A 1 111 ? 7.491 -8.274 -3.081 1.00 97.06 111 TYR A CA 1
ATOM 864 C C . TYR A 1 111 ? 8.868 -8.400 -3.740 1.00 97.06 111 TYR A C 1
ATOM 866 O O . TYR A 1 111 ? 9.714 -7.529 -3.562 1.00 97.06 111 TYR A O 1
ATOM 874 N N . GLN A 1 112 ? 9.077 -9.423 -4.574 1.00 97.00 112 GLN A N 1
ATOM 875 C CA . GLN A 1 112 ? 10.316 -9.573 -5.346 1.00 97.00 112 GLN A CA 1
ATOM 876 C C . GLN A 1 112 ? 10.572 -8.369 -6.263 1.00 97.00 112 GLN A C 1
ATOM 878 O O . GLN A 1 112 ? 11.694 -7.869 -6.335 1.00 97.00 112 GLN A O 1
ATOM 883 N N . THR A 1 113 ? 9.531 -7.864 -6.928 1.00 98.12 113 THR A N 1
ATOM 884 C CA . THR A 1 113 ? 9.628 -6.672 -7.781 1.00 98.12 113 THR A CA 1
ATOM 885 C C . THR A 1 113 ? 9.956 -5.424 -6.964 1.00 98.12 113 THR A C 1
ATOM 887 O O . THR A 1 113 ? 10.795 -4.632 -7.387 1.00 98.12 113 THR A O 1
ATOM 890 N N . LEU A 1 114 ? 9.363 -5.266 -5.774 1.00 98.19 114 LEU A N 1
ATOM 891 C CA . LEU A 1 114 ? 9.678 -4.165 -4.856 1.00 98.19 114 LEU A CA 1
ATOM 892 C C . LEU A 1 114 ? 11.114 -4.229 -4.314 1.00 98.19 114 LEU A C 1
ATOM 894 O O . LEU A 1 114 ? 11.783 -3.201 -4.232 1.00 98.19 114 LEU A O 1
ATOM 898 N N . GLU A 1 115 ? 11.614 -5.417 -3.981 1.00 98.19 115 GLU A N 1
ATOM 899 C CA . GLU A 1 115 ? 13.010 -5.612 -3.573 1.00 98.19 115 GLU A CA 1
ATOM 900 C C . GLU A 1 115 ? 13.971 -5.241 -4.712 1.00 98.19 115 GLU A C 1
ATOM 902 O O . GLU A 1 115 ? 14.933 -4.509 -4.490 1.00 98.19 115 GLU A O 1
ATOM 907 N N . GLN A 1 116 ? 13.677 -5.653 -5.950 1.00 98.31 116 GLN A N 1
ATOM 908 C CA . GLN A 1 116 ? 14.464 -5.233 -7.113 1.00 98.31 116 GLN A CA 1
ATOM 909 C C . GLN A 1 116 ? 14.384 -3.720 -7.346 1.00 98.31 116 GLN A C 1
ATOM 911 O O . GLN A 1 116 ? 15.402 -3.093 -7.634 1.00 98.31 116 GLN A O 1
ATOM 916 N N . ALA A 1 117 ? 13.208 -3.112 -7.167 1.00 98.44 117 ALA A N 1
ATOM 917 C CA . ALA A 1 117 ? 13.050 -1.663 -7.239 1.00 98.44 117 ALA A CA 1
ATOM 918 C C . ALA A 1 117 ? 13.920 -0.951 -6.191 1.00 98.44 117 ALA A C 1
ATOM 920 O O . ALA A 1 117 ? 14.596 0.017 -6.533 1.00 98.44 117 ALA A O 1
ATOM 921 N N . ARG A 1 118 ? 13.978 -1.460 -4.951 1.00 98.50 118 ARG A N 1
ATOM 922 C CA . ARG A 1 118 ? 14.874 -0.952 -3.897 1.00 98.50 118 ARG A CA 1
ATOM 923 C C . ARG A 1 118 ? 16.340 -1.029 -4.305 1.00 98.50 118 ARG A C 1
ATOM 925 O O . ARG A 1 118 ? 17.076 -0.066 -4.112 1.00 98.50 118 ARG A O 1
ATOM 932 N N . GLU A 1 119 ? 16.779 -2.152 -4.863 1.00 98.56 119 GLU A N 1
ATOM 933 C CA . GLU A 1 119 ? 18.173 -2.305 -5.283 1.00 98.56 119 GLU A CA 1
ATOM 934 C C . GLU A 1 119 ? 18.524 -1.372 -6.452 1.00 98.56 119 GLU A C 1
ATOM 936 O O . GLU A 1 119 ? 19.524 -0.656 -6.380 1.00 98.56 119 GLU A O 1
ATOM 941 N N . ARG A 1 120 ? 17.670 -1.284 -7.480 1.00 98.50 120 ARG A N 1
ATOM 942 C CA . ARG A 1 120 ? 17.858 -0.368 -8.623 1.00 98.50 120 ARG A CA 1
ATOM 943 C C . ARG A 1 120 ? 17.804 1.099 -8.203 1.00 98.50 120 ARG A C 1
ATOM 945 O O . ARG A 1 120 ? 18.574 1.917 -8.707 1.00 98.50 120 ARG A O 1
ATOM 952 N N . PHE A 1 121 ? 16.977 1.431 -7.211 1.00 98.38 121 PHE A N 1
ATOM 953 C CA . PHE A 1 121 ? 16.908 2.772 -6.635 1.00 98.38 121 PHE A CA 1
ATOM 954 C C . PHE A 1 121 ? 18.238 3.232 -6.025 1.00 98.38 121 PHE A C 1
ATOM 956 O O . PHE A 1 121 ? 18.433 4.427 -5.843 1.00 98.38 121 PHE A O 1
ATOM 963 N N . LYS A 1 122 ? 19.210 2.357 -5.754 1.00 97.44 122 LYS A N 1
ATOM 964 C CA . LYS A 1 122 ? 20.534 2.801 -5.287 1.00 97.44 122 LYS A CA 1
ATOM 965 C C . LYS A 1 122 ? 21.329 3.521 -6.377 1.00 97.44 122 LYS A C 1
ATOM 967 O O . LYS A 1 122 ? 22.070 4.449 -6.065 1.00 97.44 122 LYS A O 1
ATOM 972 N N . THR A 1 123 ? 21.163 3.137 -7.643 1.00 97.62 123 THR A N 1
ATOM 973 C CA . THR A 1 123 ? 22.017 3.606 -8.751 1.00 97.62 123 THR A CA 1
ATOM 974 C C . THR A 1 123 ? 21.269 4.326 -9.866 1.00 97.62 123 THR A C 1
ATOM 976 O O . THR A 1 123 ? 21.879 5.110 -10.585 1.00 97.62 123 THR A O 1
ATOM 979 N N . GLU A 1 124 ? 19.966 4.106 -10.015 1.00 98.25 124 GLU A N 1
ATOM 980 C CA . GLU A 1 124 ? 19.197 4.591 -11.167 1.00 98.25 124 GLU A CA 1
ATOM 981 C C . GLU A 1 124 ? 18.223 5.720 -10.825 1.00 98.25 124 GLU A C 1
ATOM 983 O O . GLU A 1 124 ? 17.933 5.951 -9.653 1.00 98.25 124 GLU A O 1
ATOM 988 N N . SER A 1 125 ? 17.690 6.434 -11.820 1.00 98.31 125 SER A N 1
ATOM 989 C CA . SER A 1 125 ? 16.715 7.501 -11.566 1.00 98.31 125 SER A CA 1
ATOM 990 C C . SER A 1 125 ? 15.360 6.952 -11.089 1.00 98.31 125 SER A C 1
ATOM 992 O O . SER A 1 125 ? 15.046 5.777 -11.268 1.00 98.31 125 SER A O 1
ATOM 994 N N . ILE A 1 126 ? 14.524 7.811 -10.492 1.00 98.31 126 ILE A N 1
ATOM 995 C CA . ILE A 1 126 ? 13.149 7.430 -10.124 1.00 98.31 126 ILE A CA 1
ATOM 996 C C . ILE A 1 126 ? 12.365 6.962 -11.357 1.00 98.31 126 ILE A C 1
ATOM 998 O O . ILE A 1 126 ? 11.659 5.959 -11.279 1.00 98.31 126 ILE A O 1
ATOM 1002 N N . ALA A 1 127 ? 12.521 7.653 -12.490 1.00 98.38 127 ALA A N 1
ATOM 1003 C CA . ALA A 1 127 ? 11.863 7.294 -13.741 1.00 98.38 127 ALA A CA 1
ATOM 1004 C C . ALA A 1 127 ? 12.255 5.880 -14.201 1.00 98.38 127 ALA A C 1
ATOM 1006 O O . ALA A 1 127 ? 11.373 5.058 -14.431 1.00 98.38 127 ALA A O 1
ATOM 1007 N N . ASP A 1 128 ? 13.551 5.552 -14.206 1.00 98.50 128 ASP A N 1
ATOM 1008 C CA . ASP A 1 128 ? 14.040 4.230 -14.632 1.00 98.50 128 ASP A CA 1
ATOM 1009 C C . ASP A 1 128 ? 13.546 3.092 -13.721 1.00 98.50 128 ASP A C 1
ATOM 1011 O O . ASP A 1 128 ? 13.302 1.967 -14.173 1.00 98.50 128 ASP A O 1
ATOM 1015 N N . VAL A 1 129 ? 13.399 3.362 -12.418 1.00 98.62 129 VAL A N 1
ATOM 1016 C CA . VAL A 1 129 ? 12.832 2.401 -11.460 1.00 98.62 129 VAL A CA 1
ATOM 1017 C C . VAL A 1 129 ? 11.338 2.206 -11.714 1.00 98.62 129 VAL A C 1
ATOM 1019 O O . VAL A 1 129 ? 10.880 1.063 -11.758 1.00 98.62 129 VAL A O 1
ATOM 1022 N N . LYS A 1 130 ? 10.578 3.289 -11.931 1.00 98.44 130 LYS A N 1
ATOM 1023 C CA . LYS A 1 130 ? 9.147 3.208 -12.271 1.00 98.44 130 LYS A CA 1
ATOM 1024 C C . LYS A 1 130 ? 8.929 2.446 -13.575 1.00 98.44 130 LYS A C 1
ATOM 1026 O O . LYS A 1 130 ? 8.085 1.552 -13.618 1.00 98.44 130 LYS A O 1
ATOM 1031 N N . ASP A 1 131 ? 9.725 2.737 -14.598 1.00 98.06 131 ASP A N 1
ATOM 1032 C CA . ASP A 1 131 ? 9.645 2.058 -15.888 1.00 98.06 131 ASP A CA 1
ATOM 1033 C C . ASP A 1 131 ? 9.930 0.566 -15.748 1.00 98.06 131 ASP A C 1
ATOM 1035 O O . ASP A 1 131 ? 9.162 -0.250 -16.257 1.00 98.06 131 ASP A O 1
ATOM 1039 N N . TYR A 1 132 ? 10.966 0.182 -15.002 1.00 98.25 132 TYR A N 1
ATOM 1040 C CA . TYR A 1 132 ? 11.248 -1.226 -14.730 1.00 98.25 132 TYR A CA 1
ATOM 1041 C C . TYR A 1 132 ? 10.080 -1.942 -14.055 1.00 98.25 132 TYR A C 1
ATOM 1043 O O . TYR A 1 132 ? 9.683 -3.009 -14.519 1.00 98.25 132 TYR A O 1
ATOM 1051 N N . VAL A 1 133 ? 9.510 -1.367 -12.991 1.00 98.12 133 VAL A N 1
ATOM 1052 C CA . VAL A 1 133 ? 8.403 -2.010 -12.269 1.00 98.12 133 VAL A CA 1
ATOM 1053 C C . VAL A 1 133 ? 7.181 -2.162 -13.175 1.00 98.12 133 VAL A C 1
ATOM 1055 O O . VAL A 1 133 ? 6.578 -3.236 -13.221 1.00 98.12 133 VAL A O 1
ATOM 1058 N N . ASN A 1 134 ? 6.856 -1.130 -13.956 1.00 96.62 134 ASN A N 1
ATOM 1059 C CA . ASN A 1 134 ? 5.756 -1.184 -14.917 1.00 96.62 134 ASN A CA 1
ATOM 1060 C C . ASN A 1 134 ? 5.970 -2.282 -15.971 1.00 96.62 134 ASN A C 1
ATOM 1062 O O . ASN A 1 134 ? 5.052 -3.058 -16.238 1.00 96.62 134 ASN A O 1
ATOM 1066 N N . HIS A 1 135 ? 7.182 -2.412 -16.523 1.00 96.56 135 HIS A N 1
ATOM 1067 C CA . HIS A 1 135 ? 7.515 -3.484 -17.468 1.00 96.56 135 HIS A CA 1
ATOM 1068 C C . HIS A 1 135 ? 7.491 -4.873 -16.809 1.00 96.56 135 HIS A C 1
ATOM 1070 O O . HIS A 1 135 ? 6.995 -5.833 -17.407 1.00 96.56 135 HIS A O 1
ATOM 1076 N N . ALA A 1 136 ? 7.976 -4.992 -15.570 1.00 97.06 136 ALA A N 1
ATOM 1077 C CA . ALA A 1 136 ? 7.988 -6.245 -14.821 1.00 97.06 136 ALA A CA 1
ATOM 1078 C C . ALA A 1 136 ? 6.565 -6.795 -14.643 1.00 97.06 136 ALA A C 1
ATOM 1080 O O . ALA A 1 136 ? 6.315 -7.956 -14.966 1.00 97.06 136 ALA A O 1
ATOM 1081 N N . PHE A 1 137 ? 5.605 -5.960 -14.236 1.00 96.25 137 PHE A N 1
ATOM 1082 C CA . PHE A 1 137 ? 4.212 -6.398 -14.146 1.00 96.25 137 PHE A CA 1
ATOM 1083 C C . PHE A 1 137 ? 3.540 -6.577 -15.513 1.00 96.25 137 PHE A C 1
ATOM 1085 O O . PHE A 1 137 ? 2.797 -7.537 -15.685 1.00 96.25 137 PHE A O 1
ATOM 1092 N N . ALA A 1 138 ? 3.822 -5.725 -16.506 1.00 92.44 138 ALA A N 1
ATOM 1093 C CA . ALA A 1 138 ? 3.250 -5.867 -17.851 1.00 92.44 138 ALA A CA 1
ATOM 1094 C C . ALA A 1 138 ? 3.661 -7.177 -18.552 1.00 92.44 138 ALA A C 1
ATOM 1096 O O . ALA A 1 138 ? 2.928 -7.686 -19.397 1.00 92.44 138 ALA A O 1
ATOM 1097 N N . SER A 1 139 ? 4.818 -7.739 -18.190 1.00 92.38 139 SER A N 1
ATOM 1098 C CA . SER A 1 139 ? 5.289 -9.038 -18.692 1.00 92.38 139 SER A CA 1
ATOM 1099 C C . SER A 1 139 ? 4.644 -10.255 -18.014 1.00 92.38 139 SER A C 1
ATOM 1101 O O . SER A 1 139 ? 4.880 -11.378 -18.456 1.00 92.38 139 SER A O 1
ATOM 1103 N N . HIS A 1 140 ? 3.804 -10.056 -16.991 1.00 91.81 140 HIS A N 1
ATOM 1104 C CA . HIS A 1 140 ? 3.102 -11.127 -16.283 1.00 91.81 140 HIS A CA 1
ATOM 1105 C C . HIS A 1 140 ? 1.579 -11.027 -16.499 1.00 91.81 140 HIS A C 1
ATOM 1107 O O . HIS A 1 140 ? 0.922 -10.236 -15.822 1.00 91.81 140 HIS A O 1
ATOM 1113 N N . PRO A 1 141 ? 0.980 -11.856 -17.382 1.00 89.56 141 PRO A N 1
ATOM 1114 C CA . PRO A 1 141 ? -0.421 -11.720 -17.809 1.00 89.56 141 PRO A CA 1
ATOM 1115 C C . PRO A 1 141 ? -1.477 -11.798 -16.698 1.00 89.56 141 PRO A C 1
ATOM 1117 O O . PRO A 1 141 ? -2.601 -11.339 -16.882 1.00 89.56 141 PRO A O 1
ATOM 1120 N N . GLU A 1 142 ? -1.146 -12.414 -15.563 1.00 92.38 142 GLU A N 1
ATOM 1121 C CA . GLU A 1 142 ? -2.056 -12.554 -14.420 1.00 92.38 142 GLU A CA 1
ATOM 1122 C C . GLU A 1 142 ? -2.179 -11.275 -13.587 1.00 92.38 142 GLU A C 1
ATOM 1124 O O . GLU A 1 142 ? -3.170 -11.096 -12.872 1.00 92.38 142 GLU A O 1
ATOM 1129 N N . PHE A 1 143 ? -1.185 -10.390 -13.680 1.00 96.25 143 PHE A N 1
ATOM 1130 C CA . PHE A 1 143 ? -1.186 -9.120 -12.982 1.00 96.25 143 PHE A CA 1
ATOM 1131 C C . PHE A 1 143 ? -1.756 -8.027 -13.874 1.00 96.25 143 PHE A C 1
ATOM 1133 O O . PHE A 1 143 ? -1.344 -7.829 -15.014 1.00 96.25 143 PHE A O 1
ATOM 1140 N N . LYS A 1 144 ? -2.670 -7.247 -13.310 1.00 96.56 144 LYS A N 1
ATOM 1141 C CA . LYS A 1 144 ? -3.110 -5.985 -13.892 1.00 96.56 144 LYS A CA 1
ATOM 1142 C C . LYS A 1 144 ? -2.652 -4.850 -12.971 1.00 96.56 144 LYS A C 1
ATOM 1144 O O . LYS A 1 144 ? -3.251 -4.683 -11.904 1.00 96.56 144 LYS A O 1
ATOM 1149 N N . PRO A 1 145 ? -1.603 -4.093 -13.345 1.00 95.25 145 PRO A N 1
ATOM 1150 C CA . PRO A 1 145 ? -1.162 -2.915 -12.601 1.00 95.25 145 PRO A CA 1
ATOM 1151 C C . PRO A 1 145 ? -2.310 -1.936 -12.372 1.00 95.25 145 PRO A C 1
ATOM 1153 O O . PRO A 1 145 ? -3.111 -1.706 -13.279 1.00 95.25 145 PRO A O 1
ATOM 1156 N N . ASP A 1 146 ? -2.380 -1.375 -11.167 1.00 95.56 146 ASP A N 1
ATOM 1157 C CA . ASP A 1 146 ? -3.249 -0.238 -10.863 1.00 95.56 146 ASP A CA 1
ATOM 1158 C C . ASP A 1 146 ? -2.396 1.028 -10.763 1.00 95.56 146 ASP A C 1
ATOM 1160 O O . ASP A 1 146 ? -2.508 1.919 -11.599 1.00 95.56 146 ASP A O 1
ATOM 1164 N N . TYR A 1 147 ? -1.434 1.046 -9.836 1.00 96.50 147 TYR A N 1
ATOM 1165 C CA . TYR A 1 147 ? -0.389 2.066 -9.819 1.00 96.50 147 TYR A CA 1
ATOM 1166 C C . TYR A 1 147 ? 0.918 1.542 -9.217 1.00 96.50 147 TYR A C 1
ATOM 1168 O O . TYR A 1 147 ? 0.929 0.638 -8.377 1.00 96.50 147 TYR A O 1
ATOM 1176 N N . PHE A 1 148 ? 2.019 2.176 -9.612 1.00 98.00 148 PHE A N 1
ATOM 1177 C CA . PHE A 1 148 ? 3.295 2.136 -8.911 1.00 98.00 148 PHE A CA 1
ATOM 1178 C C . PHE A 1 148 ? 3.805 3.566 -8.746 1.00 98.00 148 PHE A C 1
ATOM 1180 O O . PHE A 1 148 ? 3.899 4.308 -9.727 1.00 98.00 148 PHE A O 1
ATOM 1187 N N . GLU A 1 149 ? 4.126 3.955 -7.516 1.00 97.94 149 GLU A N 1
ATOM 1188 C CA . GLU A 1 149 ? 4.595 5.303 -7.212 1.00 97.94 149 GLU A CA 1
ATOM 1189 C C . GLU A 1 149 ? 5.750 5.281 -6.213 1.00 97.94 149 GLU A C 1
ATOM 1191 O O . GLU A 1 149 ? 5.791 4.441 -5.316 1.00 97.94 149 GLU A O 1
ATOM 1196 N N . ILE A 1 150 ? 6.686 6.215 -6.371 1.00 98.25 150 ILE A N 1
ATOM 1197 C CA . ILE A 1 150 ? 7.747 6.474 -5.402 1.00 98.25 150 ILE A CA 1
ATOM 1198 C C . ILE A 1 150 ? 7.476 7.848 -4.809 1.00 98.25 150 ILE A C 1
ATOM 1200 O O . ILE A 1 150 ? 7.438 8.840 -5.531 1.00 98.25 150 ILE A O 1
ATOM 1204 N N . ALA A 1 151 ? 7.302 7.906 -3.496 1.00 95.81 151 ALA A N 1
ATOM 1205 C CA . ALA A 1 151 ? 7.007 9.138 -2.779 1.00 95.81 151 ALA A CA 1
ATOM 1206 C C . ALA A 1 151 ? 7.996 9.353 -1.632 1.00 95.81 151 ALA A C 1
ATOM 1208 O O . ALA A 1 151 ? 8.607 8.398 -1.139 1.00 95.81 151 ALA A O 1
ATOM 1209 N N . ALA A 1 152 ? 8.159 10.607 -1.214 1.00 93.38 152 ALA A N 1
ATOM 1210 C CA . ALA A 1 152 ? 8.887 10.919 0.012 1.00 93.38 152 ALA A CA 1
ATOM 1211 C C . ALA A 1 152 ? 8.090 10.413 1.233 1.00 93.38 152 ALA A C 1
ATOM 1213 O O . ALA A 1 152 ? 6.867 10.522 1.264 1.00 93.38 152 ALA A O 1
ATOM 1214 N N . GLU A 1 153 ? 8.751 9.799 2.218 1.00 88.19 153 GLU A N 1
ATOM 1215 C CA . GLU A 1 153 ? 8.073 9.131 3.346 1.00 88.19 153 GLU A CA 1
ATOM 1216 C C . GLU A 1 153 ? 7.365 10.100 4.297 1.00 88.19 153 GLU A C 1
ATOM 1218 O O . GLU A 1 153 ? 6.374 9.732 4.922 1.00 88.19 153 GLU A O 1
ATOM 1223 N N . ASP A 1 154 ? 7.883 11.319 4.413 1.00 81.81 154 ASP A N 1
ATOM 1224 C CA . ASP A 1 154 ? 7.386 12.361 5.309 1.00 81.81 154 ASP A CA 1
ATOM 1225 C C . ASP A 1 154 ? 6.117 13.038 4.786 1.00 81.81 154 ASP A C 1
ATOM 1227 O O . ASP A 1 154 ? 5.206 13.340 5.553 1.00 81.81 154 ASP A O 1
ATOM 1231 N N . THR A 1 155 ? 6.060 13.261 3.476 1.00 85.06 155 THR A N 1
ATOM 1232 C CA . THR A 1 155 ? 4.995 14.013 2.809 1.00 85.06 155 THR A CA 1
ATOM 1233 C C . THR A 1 155 ? 4.069 13.135 1.991 1.00 85.06 155 THR A C 1
ATOM 1235 O O . THR A 1 155 ? 3.015 13.605 1.593 1.00 85.06 155 THR A O 1
ATOM 1238 N N . LEU A 1 156 ? 4.453 11.892 1.682 1.00 87.31 156 LEU A N 1
ATOM 1239 C CA . LEU A 1 156 ? 3.741 10.980 0.777 1.00 87.31 156 LEU A CA 1
ATOM 1240 C C . LEU A 1 156 ? 3.425 11.573 -0.608 1.00 87.31 156 LEU A C 1
ATOM 1242 O O . LEU A 1 156 ? 2.611 11.020 -1.351 1.00 87.31 156 LEU A O 1
ATOM 1246 N N . LEU A 1 157 ? 4.1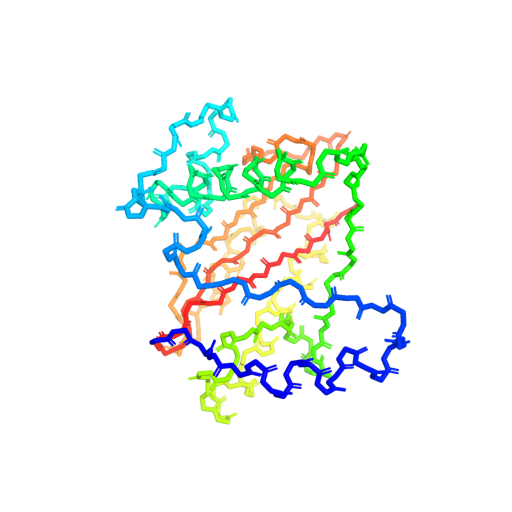01 12.659 -0.990 1.00 89.94 157 LEU A N 1
ATOM 1247 C CA . LEU A 1 157 ? 3.969 13.261 -2.308 1.00 89.94 157 LEU A CA 1
ATOM 1248 C C . LEU A 1 157 ? 4.844 12.511 -3.323 1.00 89.94 157 LEU A C 1
ATOM 1250 O O . LEU A 1 157 ? 5.997 12.185 -3.008 1.00 89.94 157 LEU A O 1
ATOM 1254 N N . PRO A 1 158 ? 4.330 12.248 -4.543 1.00 94.19 158 PRO A N 1
ATOM 1255 C CA . PRO A 1 158 ? 5.107 11.635 -5.612 1.00 94.19 158 PRO A CA 1
ATOM 1256 C C . PRO A 1 158 ? 6.407 12.392 -5.880 1.00 94.19 158 PRO A C 1
ATOM 1258 O O . PRO A 1 158 ? 6.413 13.606 -6.089 1.00 94.19 158 PRO A O 1
ATOM 1261 N N . ALA A 1 159 ? 7.510 11.657 -5.913 1.00 94.62 159 ALA A N 1
ATOM 1262 C CA . ALA A 1 159 ? 8.823 12.198 -6.200 1.00 94.62 159 ALA A CA 1
ATOM 1263 C C . ALA A 1 159 ? 9.186 11.960 -7.666 1.00 94.62 159 ALA A C 1
ATOM 1265 O O . ALA A 1 159 ? 8.920 10.903 -8.233 1.00 94.62 159 ALA A O 1
ATOM 1266 N N . THR A 1 160 ? 9.836 12.940 -8.286 1.00 94.94 160 THR A N 1
ATOM 1267 C CA . THR A 1 160 ? 10.355 12.830 -9.662 1.00 94.94 160 THR A CA 1
ATOM 1268 C C . THR A 1 160 ? 11.878 12.813 -9.699 1.00 94.94 160 THR A C 1
ATOM 1270 O O . THR A 1 160 ? 12.472 12.203 -10.588 1.00 94.94 160 THR A O 1
ATOM 1273 N N . LEU A 1 161 ? 12.516 13.428 -8.702 1.00 95.50 161 LEU A N 1
ATOM 1274 C CA . LEU A 1 161 ? 13.959 13.481 -8.520 1.00 95.50 161 LEU A CA 1
ATOM 1275 C C . LEU A 1 161 ? 14.331 13.007 -7.115 1.00 95.50 161 LEU A C 1
ATOM 1277 O O . LEU A 1 161 ? 13.532 13.087 -6.181 1.00 95.50 161 LEU A O 1
ATOM 1281 N N . LYS A 1 162 ? 15.558 12.499 -6.982 1.00 95.75 162 LYS A N 1
ATOM 1282 C CA . LYS A 1 162 ? 16.113 12.125 -5.683 1.00 95.75 162 LYS A CA 1
ATOM 1283 C C . LYS A 1 162 ? 16.728 13.338 -5.007 1.00 95.75 162 LYS A C 1
ATOM 1285 O O . LYS A 1 162 ? 17.556 14.034 -5.588 1.00 95.75 162 LYS A O 1
ATOM 1290 N N . GLU A 1 163 ? 16.381 13.496 -3.749 1.00 94.75 163 GLU A N 1
ATOM 1291 C CA . GLU A 1 163 ? 16.851 14.514 -2.830 1.00 94.75 163 GLU A CA 1
ATOM 1292 C C . GLU A 1 163 ? 17.355 13.831 -1.553 1.00 94.75 163 GLU A C 1
ATOM 1294 O O . GLU A 1 163 ? 17.334 12.603 -1.423 1.00 94.75 163 GLU A O 1
ATOM 1299 N N . ASN A 1 164 ? 17.825 14.621 -0.590 1.00 93.88 164 ASN A N 1
ATOM 1300 C CA . ASN A 1 164 ? 18.303 14.109 0.691 1.00 93.88 164 ASN A CA 1
ATOM 1301 C C . ASN A 1 164 ? 17.137 13.824 1.659 1.00 93.88 164 ASN A C 1
ATOM 1303 O O . ASN A 1 164 ? 17.038 14.439 2.718 1.00 93.88 164 ASN A O 1
ATOM 1307 N N . THR A 1 165 ? 16.245 12.912 1.270 1.00 93.62 165 THR A N 1
ATOM 1308 C CA . THR A 1 165 ? 15.104 12.455 2.076 1.00 93.62 165 THR A CA 1
ATOM 1309 C C . THR A 1 165 ? 14.919 10.936 1.972 1.00 93.62 165 THR A C 1
ATOM 1311 O O . THR A 1 165 ? 15.636 10.238 1.242 1.00 93.62 165 THR A O 1
ATOM 1314 N N . LYS A 1 166 ? 13.976 10.414 2.754 1.00 94.88 166 LYS A N 1
ATOM 1315 C CA . LYS A 1 166 ? 13.568 9.013 2.755 1.00 94.88 166 LYS A CA 1
ATOM 1316 C C . LYS A 1 166 ? 12.467 8.786 1.736 1.00 94.88 166 LYS A C 1
ATOM 1318 O O . LYS A 1 166 ? 11.518 9.560 1.668 1.00 94.88 166 LYS A O 1
ATOM 1323 N N . TYR A 1 167 ? 12.594 7.713 0.965 1.00 97.25 167 TYR A N 1
ATOM 1324 C CA . TYR A 1 167 ? 11.640 7.355 -0.075 1.00 97.25 167 TYR A CA 1
ATOM 1325 C C . TYR A 1 167 ? 11.006 6.003 0.184 1.00 97.25 167 TYR A C 1
ATOM 1327 O O . TYR A 1 167 ? 11.636 5.073 0.692 1.00 97.25 167 TYR A O 1
ATOM 1335 N N . ARG A 1 168 ? 9.761 5.876 -0.263 1.00 97.38 168 ARG A N 1
ATOM 1336 C CA . ARG A 1 168 ? 9.012 4.629 -0.234 1.00 97.38 168 ARG A CA 1
ATOM 1337 C C . ARG A 1 168 ? 8.359 4.381 -1.576 1.00 97.38 168 ARG A C 1
ATOM 1339 O O . ARG A 1 168 ? 7.750 5.272 -2.162 1.00 97.38 168 ARG A O 1
ATOM 1346 N N . ALA A 1 169 ? 8.501 3.151 -2.048 1.00 98.12 169 ALA A N 1
ATOM 1347 C CA . ALA A 1 169 ? 7.768 2.655 -3.196 1.00 98.12 169 ALA A CA 1
ATOM 1348 C C . ALA A 1 169 ? 6.432 2.081 -2.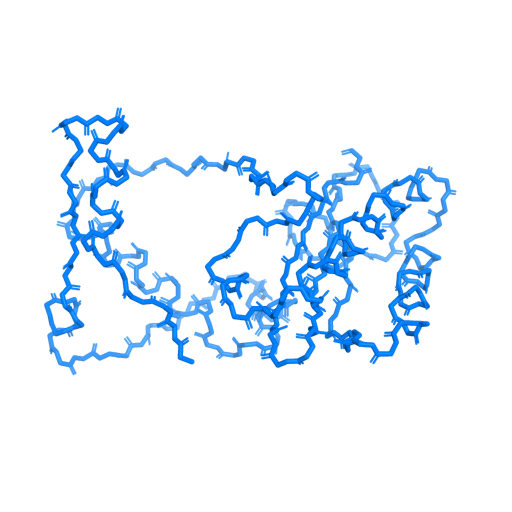732 1.00 98.12 169 ALA A C 1
ATOM 1350 O O . ALA A 1 169 ? 6.391 1.313 -1.770 1.00 98.12 169 ALA A O 1
ATOM 1351 N N . PHE A 1 170 ? 5.365 2.413 -3.446 1.00 98.00 170 PHE A N 1
ATOM 1352 C CA . PHE A 1 170 ? 4.010 1.933 -3.230 1.00 98.00 170 PHE A CA 1
ATOM 1353 C C . PHE A 1 170 ? 3.522 1.255 -4.500 1.00 98.00 170 PHE A C 1
ATOM 1355 O O . PHE A 1 170 ? 3.680 1.790 -5.596 1.00 98.00 170 PHE A O 1
ATOM 1362 N N . VAL A 1 171 ? 2.895 0.095 -4.352 1.00 98.12 171 VAL A N 1
ATOM 1363 C CA . VAL A 1 171 ? 2.289 -0.626 -5.467 1.00 98.12 171 VAL A CA 1
ATOM 1364 C C . VAL A 1 171 ? 0.864 -1.017 -5.123 1.00 98.12 171 VAL A C 1
ATOM 1366 O O . VAL A 1 171 ? 0.583 -1.493 -4.022 1.00 98.12 171 VAL A O 1
ATOM 1369 N N . ALA A 1 172 ? -0.023 -0.852 -6.095 1.00 97.62 172 ALA A N 1
ATOM 1370 C CA . ALA A 1 172 ? -1.318 -1.496 -6.130 1.00 97.62 172 ALA A CA 1
ATOM 1371 C C . ALA A 1 172 ? -1.443 -2.276 -7.439 1.00 97.62 172 ALA A C 1
ATOM 1373 O O . ALA A 1 172 ? -1.175 -1.762 -8.526 1.00 97.62 172 ALA A O 1
ATOM 1374 N N . VAL A 1 173 ? -1.849 -3.536 -7.332 1.00 97.25 173 VAL A N 1
ATOM 1375 C CA . VAL A 1 173 ? -1.966 -4.439 -8.477 1.00 97.25 173 VAL A CA 1
ATOM 1376 C C . VAL A 1 173 ? -3.126 -5.397 -8.257 1.00 97.25 173 VAL A C 1
ATOM 1378 O O . VAL A 1 173 ? -3.396 -5.838 -7.138 1.00 97.25 173 VAL A O 1
ATOM 1381 N N . PHE A 1 174 ? -3.841 -5.719 -9.324 1.00 96.88 174 PHE A N 1
ATOM 1382 C CA . PHE A 1 174 ? -4.823 -6.790 -9.312 1.00 96.88 174 PHE A CA 1
ATOM 1383 C C . PHE A 1 174 ? -4.152 -8.103 -9.698 1.00 96.88 174 PHE A C 1
ATOM 1385 O O . PHE A 1 174 ? -3.441 -8.160 -10.697 1.00 96.88 174 PHE A O 1
ATOM 1392 N N . LEU A 1 175 ? -4.425 -9.151 -8.927 1.00 96.25 175 LEU A N 1
ATOM 1393 C CA . LEU A 1 175 ? -4.140 -10.534 -9.284 1.00 96.25 175 LEU A CA 1
ATOM 1394 C C . LEU A 1 175 ? -5.478 -11.272 -9.344 1.00 96.25 175 LEU A C 1
ATOM 1396 O O . LEU A 1 175 ? -6.190 -11.368 -8.336 1.00 96.25 175 LEU A O 1
ATOM 1400 N N . GLY A 1 176 ? -5.884 -11.648 -10.558 1.00 91.31 176 GLY A N 1
ATOM 1401 C CA . GLY A 1 176 ? -7.265 -12.043 -10.832 1.00 91.31 176 GLY A CA 1
ATOM 1402 C C . GLY A 1 176 ? -8.255 -10.943 -10.422 1.00 91.31 176 GLY A C 1
ATOM 1403 O O . GLY A 1 176 ? -8.184 -9.808 -10.890 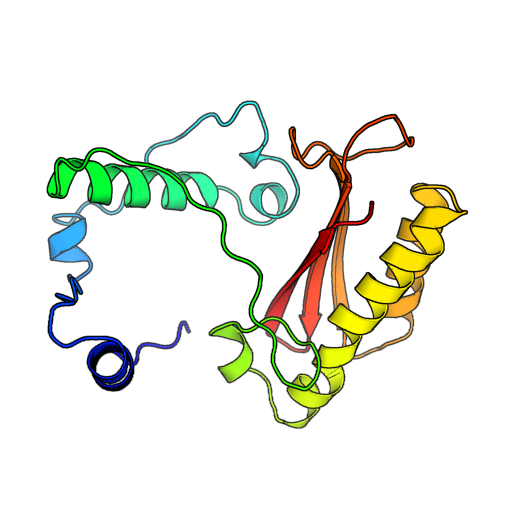1.00 91.31 176 GLY A O 1
ATOM 1404 N N . ASN A 1 177 ? -9.172 -11.262 -9.503 1.00 91.50 177 ASN A N 1
ATOM 1405 C CA . ASN A 1 177 ? -10.188 -10.324 -8.990 1.00 91.50 177 ASN A CA 1
ATOM 1406 C C . ASN A 1 177 ? -9.834 -9.708 -7.620 1.00 91.50 177 ASN A C 1
ATOM 1408 O O . ASN A 1 177 ? -10.695 -9.128 -6.938 1.00 91.50 177 ASN A O 1
ATOM 1412 N N . VAL A 1 178 ? -8.590 -9.870 -7.163 1.00 95.12 178 VAL A N 1
ATOM 1413 C CA . VAL A 1 178 ? -8.130 -9.385 -5.860 1.00 95.12 178 VAL A CA 1
ATOM 1414 C C . VAL A 1 178 ? -7.140 -8.244 -6.061 1.00 95.12 178 VAL A C 1
ATOM 1416 O O . VAL A 1 178 ? -6.072 -8.430 -6.629 1.00 95.12 178 VAL A O 1
ATOM 1419 N N . ARG A 1 179 ? -7.493 -7.051 -5.568 1.00 96.06 179 ARG A N 1
ATOM 1420 C CA . ARG A 1 179 ? -6.589 -5.895 -5.526 1.00 96.06 179 ARG A CA 1
ATOM 1421 C C . ARG A 1 179 ? -5.694 -5.988 -4.294 1.00 96.06 179 ARG A C 1
ATOM 1423 O O . ARG A 1 179 ? -6.188 -5.898 -3.163 1.00 96.06 179 ARG A O 1
ATOM 1430 N N . LEU A 1 180 ? -4.406 -6.179 -4.527 1.00 97.06 180 LEU A N 1
ATOM 1431 C CA . LEU A 1 180 ? -3.358 -6.257 -3.520 1.00 97.06 180 LEU A CA 1
ATOM 1432 C C . LEU A 1 180 ? -2.589 -4.935 -3.487 1.00 97.06 180 LEU A C 1
ATOM 1434 O O . LEU A 1 180 ? -2.492 -4.239 -4.497 1.00 97.06 180 LEU A O 1
ATOM 1438 N N . ILE A 1 181 ? -2.073 -4.596 -2.310 1.00 97.50 181 ILE A N 1
ATOM 1439 C CA . ILE A 1 181 ? -1.202 -3.441 -2.104 1.00 97.50 181 ILE A CA 1
ATOM 1440 C C . ILE A 1 181 ? 0.038 -3.894 -1.352 1.00 97.50 181 ILE A C 1
ATOM 1442 O O . ILE A 1 181 ? -0.043 -4.793 -0.512 1.00 97.50 181 ILE A O 1
ATOM 1446 N N . ASP A 1 182 ? 1.163 -3.257 -1.631 1.00 98.12 182 ASP A N 1
ATOM 1447 C CA . ASP A 1 182 ? 2.392 -3.434 -0.869 1.00 98.12 182 ASP A CA 1
ATOM 1448 C C . ASP A 1 182 ? 3.223 -2.145 -0.947 1.00 98.12 182 ASP A C 1
ATOM 1450 O O . ASP A 1 182 ? 2.964 -1.260 -1.769 1.00 98.12 182 ASP A O 1
ATOM 1454 N N . ASN A 1 183 ? 4.192 -2.001 -0.054 1.00 97.25 183 ASN A N 1
ATOM 1455 C CA . ASN A 1 183 ? 5.142 -0.901 -0.078 1.00 97.25 183 ASN A CA 1
ATOM 1456 C C . ASN A 1 183 ? 6.471 -1.300 0.569 1.00 97.25 183 ASN A C 1
ATOM 1458 O O . ASN A 1 183 ? 6.533 -2.204 1.408 1.00 97.25 183 ASN A O 1
ATOM 1462 N N . ILE A 1 184 ? 7.543 -0.605 0.194 1.00 96.94 184 ILE A N 1
ATOM 1463 C CA . ILE A 1 184 ? 8.872 -0.824 0.764 1.00 96.94 184 ILE A CA 1
ATOM 1464 C C . ILE A 1 184 ? 9.660 0.482 0.874 1.00 96.94 184 ILE A C 1
ATOM 1466 O O . ILE A 1 184 ? 9.599 1.328 -0.018 1.00 96.94 184 ILE A O 1
ATOM 1470 N N . SER A 1 185 ? 10.413 0.632 1.966 1.00 95.81 185 SER A N 1
ATOM 1471 C CA . SER A 1 185 ? 11.396 1.712 2.106 1.00 95.81 185 SER A CA 1
ATOM 1472 C C . SER A 1 185 ? 12.548 1.505 1.122 1.00 95.81 185 SER A C 1
ATOM 1474 O O . SER A 1 185 ? 13.010 0.372 0.941 1.00 95.81 185 SER A O 1
ATOM 1476 N N . LEU A 1 186 ? 13.001 2.582 0.482 1.00 97.19 186 LEU A N 1
ATOM 1477 C CA . LEU A 1 186 ? 14.012 2.521 -0.571 1.00 97.19 186 LEU A CA 1
ATOM 1478 C C . LEU A 1 186 ? 15.429 2.878 -0.096 1.00 97.19 186 LEU A C 1
ATOM 1480 O O . LEU A 1 186 ? 16.390 2.432 -0.726 1.00 97.19 186 LEU A O 1
ATOM 1484 N N . ASN A 1 187 ? 15.581 3.660 0.982 1.00 93.69 187 ASN A N 1
ATOM 1485 C CA . ASN A 1 187 ? 16.879 4.171 1.446 1.00 93.69 187 ASN A CA 1
ATOM 1486 C C . ASN A 1 187 ? 16.943 4.555 2.928 1.00 93.69 187 ASN A C 1
ATOM 1488 O O . ASN A 1 187 ? 15.917 4.733 3.612 1.00 93.69 187 ASN A O 1
#

Sequence (187 aa):
KYPRTLEADAEKIKQVSHDIIVFAPEVDEMYDGNTQSQHYDFDGLEHQMEGAHRPGHFDGVGTIVKKLVEKNNMPINVVGCPITREASGLAMSSRNERLTAHERGNAAFIYQTLEQARERFKTESIADVKDYVNHAFASHPEFKPDYFEIAAEDTLLPATLKENTKYRAFVAVFLGNVRLIDNISLN

pLDDT: mean 91.46, std 6.5, range [71.12, 98.62]

Foldseek 3Di:
DQDDDVPVVVVVVVVVDPPDDDDDDDPCVQAVPHQDFDDDDPVCLLCDDVNVVDPCPVSNVVRSVVSVCVVVVDDDDDDDDDFDADPLRQGDDSLLVVDDPVLNNVSSLVRVLQVVLLVCLVPDFQVVSLVSSVVSQVVPVQKDWPDKFKAFPVSRDGDRGDDPGKIKIKTWIDRHNGIGIDMDTRD